Protein AF-A0A9P9ZB51-F1 (afdb_monomer)

Mean predicted aligned error: 11.26 Å

pLDDT: mean 87.4, std 12.49, range [36.66, 98.62]

Foldseek 3Di:
DDDPQWQEAEAEEEAAAQLCLVVLQVLVQVQDPQEDEDEQQLFFDDQVQADDFPNHRFCLALSRGPQVVVLVQLVCCRNPVDGDPPDDDPVVVDDDPDRLDDPVLSVVSSVVVVVCCPPVHLVVVQQVPPVRHYHYYYYGYHLPPFDPPRHDVSSLVSHLHAEYAFAALVSSVVSLQPDPFDQHPVGTGDQDPCNCVRHRVVSSLNRCLQQADVSDSHQQHGDPVSCVVSVYDYLDPPPPGGGDHPDDVSSVSNVVSVRVSVSSCCRPVVDDDPPPVPVVVVVVVVVVVVVVVVVVVVVVVVVVVVVVVVVVVVVVVVVVVVVVVVVVVVVVD

Nearest PDB structures (foldseek):
  2qsy-assembly1_A  TM=7.897E-01  e=5.255E-12  Homo sapiens
  2qsz-assembly1_A  TM=7.633E-01  e=4.941E-12  Homo sapiens
  2p0e-assembly1_A  TM=7.890E-01  e=3.340E-11  Homo sapiens
  2ql6-assembly10_J  TM=7.843E-01  e=1.268E-09  Homo sapiens
  2qt0-assembly1_A  TM=7.149E-01  e=2.554E-10  Homo sapiens

Solvent-accessible surface area (backbone atoms only — not comparable to full-atom values): 18846 Å² total; per-residue (Å²): 113,62,64,91,75,52,22,26,50,30,33,33,34,23,31,52,71,60,59,49,51,66,61,50,50,54,51,49,34,75,50,42,80,65,41,48,77,45,57,52,76,64,31,53,51,60,75,92,68,34,48,72,52,98,92,37,76,34,72,67,42,60,78,18,40,41,60,70,60,52,43,52,44,51,52,45,21,28,60,68,42,42,79,58,92,87,68,75,73,59,65,79,71,54,85,72,73,84,73,94,60,55,69,68,57,53,50,52,54,34,49,54,48,53,58,38,43,34,88,92,28,72,45,16,67,50,55,60,26,87,90,59,61,37,25,38,36,35,38,35,31,56,64,61,79,26,54,72,89,64,32,60,67,68,57,58,70,62,40,78,41,39,40,42,53,55,50,38,68,70,59,20,48,58,50,49,71,72,46,93,56,44,83,53,100,89,49,78,46,62,86,56,93,63,39,52,76,72,41,48,51,53,34,43,44,73,47,43,16,89,44,20,50,96,45,39,71,75,66,46,41,63,32,66,69,50,33,68,76,70,53,55,43,60,80,51,61,65,95,92,52,80,40,56,56,62,62,56,66,62,63,49,51,54,50,49,53,54,48,50,55,53,48,50,42,29,33,74,71,64,52,70,84,75,87,67,60,67,60,66,49,51,53,51,49,54,50,51,50,56,49,53,51,52,50,52,52,50,52,52,53,50,52,50,51,53,52,51,53,52,55,49,54,54,49,54,52,51,54,51,53,51,50,54,52,53,53,54,56,59,75,74,109

Sequence (333 aa):
MLDPNQKAVVIGISGCSSSGKTTLARLLRDIFPNTFILHEDDFYKPEAEIPMKDGLTNWDCPEALNIPDMTSALEHIRATGELPATFDSKEDINSIGPCPITTDFINTIKCRVADWLQPSSPGHQILKSPQKPLKICILDGFLLYSPPPLLPATLLSQMDIKLFLLVSKAKALQRREARDGYVTLEGFWKDPPGYVDKIVWPEYVRAHEWMFEDGDVEKARLRGDVRERLGVLVNSKKEGEETKMDRDFGETLEWAVESIMRELERLVLGKEEEDGQKEGEKEREDEKEKKREKEAIALNSFAMKKKWAAGQRERNARELLIKKAEEQQQQQK

Structure (mmCIF, N/CA/C/O backbone):
data_AF-A0A9P9ZB51-F1
#
_entry.id   AF-A0A9P9ZB51-F1
#
loop_
_atom_site.group_PDB
_atom_site.id
_atom_site.type_symbol
_atom_site.label_atom_id
_atom_site.label_alt_id
_atom_site.label_comp_id
_atom_site.label_asym_id
_atom_site.label_entity_id
_atom_site.label_seq_id
_atom_site.pdbx_PDB_ins_code
_atom_site.Cartn_x
_atom_site.Cartn_y
_atom_site.Cartn_z
_atom_site.occupancy
_atom_site.B_iso_or_equiv
_atom_site.auth_seq_id
_atom_site.auth_comp_id
_atom_site.auth_asym_id
_atom_site.auth_atom_id
_atom_site.pdbx_PDB_model_num
ATOM 1 N N . MET A 1 1 ? -18.075 -7.576 5.658 1.00 76.38 1 MET A N 1
ATOM 2 C CA . MET A 1 1 ? -17.962 -8.011 7.065 1.00 76.38 1 MET A CA 1
ATOM 3 C C . MET A 1 1 ? -16.713 -8.865 7.182 1.00 76.38 1 MET A C 1
ATOM 5 O O . MET A 1 1 ? -16.497 -9.689 6.299 1.00 76.38 1 MET A O 1
ATOM 9 N N . LEU A 1 2 ? -15.893 -8.637 8.206 1.00 86.50 2 LEU A N 1
ATOM 10 C CA . LEU A 1 2 ? -14.700 -9.443 8.489 1.00 86.50 2 LEU A CA 1
ATOM 11 C C . LEU A 1 2 ? -15.093 -10.856 8.960 1.00 86.50 2 LEU A C 1
ATOM 13 O O . LEU A 1 2 ? -16.138 -11.025 9.591 1.00 86.50 2 LEU A O 1
ATOM 17 N N . ASP A 1 3 ? -14.251 -11.860 8.709 1.00 86.88 3 ASP A N 1
ATOM 18 C CA . ASP A 1 3 ? -14.453 -13.206 9.259 1.00 86.88 3 ASP A CA 1
ATOM 19 C C . ASP A 1 3 ? -14.407 -13.168 10.812 1.00 86.88 3 ASP A C 1
ATOM 21 O O . ASP A 1 3 ? -13.431 -12.676 11.399 1.00 86.88 3 ASP A O 1
ATOM 25 N N . PRO A 1 4 ? -15.428 -13.696 11.521 1.00 83.94 4 PRO A N 1
ATOM 26 C CA . PRO A 1 4 ? -15.456 -13.752 12.982 1.00 83.94 4 PRO A CA 1
ATOM 27 C C . PRO A 1 4 ? -14.284 -14.498 13.631 1.00 83.94 4 PRO A C 1
ATOM 29 O O . PRO A 1 4 ? -14.003 -14.252 14.805 1.00 83.94 4 PRO A O 1
ATOM 32 N N . ASN A 1 5 ? -13.569 -15.356 12.908 1.00 87.38 5 ASN A N 1
ATOM 33 C CA . ASN A 1 5 ? -12.404 -16.085 13.410 1.00 87.38 5 ASN A CA 1
ATOM 34 C C . ASN A 1 5 ? -11.071 -15.392 13.101 1.00 87.38 5 ASN A C 1
ATOM 36 O O . ASN A 1 5 ? -10.073 -15.682 13.761 1.00 87.38 5 ASN A O 1
ATOM 40 N N . GLN A 1 6 ? -11.058 -14.434 12.172 1.00 92.75 6 GLN A N 1
ATOM 41 C CA . GLN A 1 6 ? -9.856 -13.701 11.777 1.00 92.75 6 GLN A CA 1
ATOM 42 C C . GLN A 1 6 ? -9.312 -12.840 12.928 1.00 92.75 6 GLN A C 1
ATOM 44 O O . GLN A 1 6 ? -10.075 -12.212 13.675 1.00 92.75 6 GLN A O 1
ATOM 49 N N . LYS A 1 7 ? -7.982 -12.841 13.080 1.00 95.31 7 LYS A N 1
ATOM 50 C CA . LYS A 1 7 ? -7.221 -12.189 14.160 1.00 95.31 7 LYS A CA 1
ATOM 51 C C . LYS A 1 7 ? -6.437 -10.955 13.715 1.00 95.31 7 LYS A C 1
ATOM 53 O O . LYS A 1 7 ? -6.081 -10.140 14.565 1.00 95.31 7 LYS A O 1
ATOM 58 N N . ALA A 1 8 ? -6.217 -10.775 12.415 1.00 97.00 8 ALA A N 1
ATOM 59 C CA . ALA A 1 8 ? -5.651 -9.547 11.862 1.00 97.00 8 ALA A CA 1
ATOM 60 C C . ALA A 1 8 ? -6.413 -9.080 10.629 1.00 97.00 8 ALA A C 1
ATOM 62 O O . ALA A 1 8 ? -6.799 -9.911 9.817 1.00 97.00 8 ALA A O 1
ATOM 63 N N . VAL A 1 9 ? -6.581 -7.768 10.475 1.00 97.44 9 VAL A N 1
ATOM 64 C CA . VAL A 1 9 ? -7.024 -7.137 9.222 1.00 97.44 9 VAL A CA 1
ATOM 65 C C . VAL A 1 9 ? -5.804 -6.907 8.344 1.00 97.44 9 VAL A C 1
ATOM 67 O O . VAL A 1 9 ? -4.808 -6.355 8.815 1.00 97.44 9 VAL A O 1
ATOM 70 N N . VAL A 1 10 ? -5.882 -7.312 7.081 1.00 98.38 10 VAL A N 1
ATOM 71 C CA . VAL A 1 10 ? -4.818 -7.103 6.098 1.00 98.38 10 VAL A CA 1
ATOM 72 C C . VAL A 1 10 ? -5.148 -5.876 5.254 1.00 98.38 10 VAL A C 1
ATOM 74 O O . VAL A 1 10 ? -6.154 -5.834 4.544 1.00 98.38 10 VAL A O 1
ATOM 77 N N . ILE A 1 11 ? -4.276 -4.877 5.323 1.00 98.62 11 ILE A N 1
ATOM 78 C CA . ILE A 1 11 ? -4.356 -3.635 4.559 1.00 98.62 11 ILE A CA 1
ATOM 79 C C . ILE A 1 11 ? -3.284 -3.694 3.477 1.00 98.62 11 ILE A C 1
ATOM 81 O O . ILE A 1 11 ? -2.103 -3.545 3.773 1.00 98.62 11 ILE A O 1
ATOM 85 N N . GLY A 1 12 ? -3.681 -3.913 2.227 1.00 98.44 12 GLY A N 1
ATOM 86 C CA . GLY A 1 12 ? -2.764 -3.804 1.096 1.00 98.44 12 GLY A CA 1
ATOM 87 C C . GLY A 1 12 ? -2.489 -2.339 0.772 1.00 98.44 12 GLY A C 1
ATOM 88 O O . GLY A 1 12 ? -3.430 -1.550 0.683 1.00 98.44 12 GLY A O 1
ATOM 89 N N . ILE A 1 13 ? -1.224 -1.985 0.563 1.00 98.50 13 ILE A N 1
ATOM 90 C CA . ILE A 1 13 ? -0.796 -0.688 0.035 1.00 98.50 13 ILE A CA 1
ATOM 91 C C . ILE A 1 13 ? -0.007 -0.952 -1.238 1.00 98.50 13 ILE A C 1
ATOM 93 O O . ILE A 1 13 ? 1.081 -1.521 -1.183 1.00 98.50 13 ILE A O 1
ATOM 97 N N . SER A 1 14 ? -0.548 -0.516 -2.375 1.00 97.56 14 SER A N 1
ATOM 98 C CA . SER A 1 14 ? 0.079 -0.729 -3.677 1.00 97.56 14 SER A CA 1
ATOM 99 C C . SER A 1 14 ? 0.225 0.520 -4.533 1.00 97.56 14 SER A C 1
ATOM 101 O O . SER A 1 14 ? -0.126 1.624 -4.122 1.00 97.56 14 SER A O 1
ATOM 103 N N . GLY A 1 15 ? 0.836 0.348 -5.702 1.00 95.69 15 GLY A N 1
ATOM 104 C CA . GLY A 1 15 ? 1.258 1.398 -6.623 1.00 95.69 15 GLY A CA 1
ATOM 105 C C . GLY A 1 15 ? 2.693 1.177 -7.100 1.00 95.69 15 GLY A C 1
ATOM 106 O O . GLY A 1 15 ? 3.428 0.348 -6.557 1.00 95.69 15 GLY A O 1
ATOM 107 N N . CYS A 1 16 ? 3.126 1.964 -8.085 1.00 94.06 16 CYS A N 1
ATOM 108 C CA . CYS A 1 16 ? 4.428 1.781 -8.728 1.00 94.06 16 CYS A CA 1
ATOM 109 C C . CYS A 1 16 ? 5.610 1.806 -7.737 1.00 94.06 16 CYS A C 1
ATOM 111 O O . CYS A 1 16 ? 5.529 2.355 -6.628 1.00 94.06 16 CYS A O 1
ATOM 113 N N . SER A 1 17 ? 6.750 1.233 -8.132 1.00 91.50 17 SER A N 1
ATOM 114 C CA . SER A 1 17 ? 8.006 1.417 -7.393 1.00 91.50 17 SER A CA 1
ATOM 115 C C . SER A 1 17 ? 8.266 2.908 -7.131 1.00 91.50 17 SER A C 1
ATOM 117 O O . SER A 1 17 ? 7.970 3.761 -7.966 1.00 91.50 17 SER A O 1
ATOM 119 N N . SER A 1 18 ? 8.826 3.231 -5.961 1.00 90.50 18 SER A N 1
ATOM 120 C CA . SER A 1 18 ? 9.141 4.611 -5.542 1.00 90.50 18 SER A CA 1
ATOM 121 C C . SER A 1 18 ? 7.940 5.572 -5.415 1.00 90.50 18 SER A C 1
ATOM 123 O O . SER A 1 18 ? 8.121 6.789 -5.303 1.00 90.50 18 SER A O 1
ATOM 125 N N . SER A 1 19 ? 6.706 5.059 -5.342 1.00 93.56 19 SER A N 1
ATOM 126 C CA . SER A 1 19 ? 5.514 5.883 -5.082 1.00 93.56 19 SER A CA 1
ATOM 127 C C . SER A 1 19 ? 5.421 6.406 -3.638 1.00 93.56 19 SER A C 1
ATOM 129 O O . SER A 1 19 ? 4.820 7.455 -3.404 1.00 93.56 19 SER A O 1
ATOM 131 N N . GLY A 1 20 ? 6.089 5.742 -2.686 1.00 93.19 20 GLY A N 1
ATOM 132 C CA . GLY A 1 20 ? 6.100 6.099 -1.260 1.00 93.19 20 GLY A CA 1
ATOM 133 C C . GLY A 1 20 ? 5.372 5.110 -0.342 1.00 93.19 20 GLY A C 1
ATOM 134 O O . GLY A 1 20 ? 5.142 5.441 0.819 1.00 93.19 20 GLY A O 1
ATOM 135 N N . LYS A 1 21 ? 5.031 3.912 -0.842 1.00 96.06 21 LYS A N 1
ATOM 136 C CA . LYS A 1 21 ? 4.321 2.858 -0.094 1.00 96.06 21 LYS A CA 1
ATOM 137 C C . LYS A 1 21 ? 4.997 2.499 1.229 1.00 96.06 21 LYS A C 1
ATOM 139 O O . LYS A 1 21 ? 4.377 2.665 2.268 1.00 96.06 21 LYS A O 1
ATOM 144 N N . THR A 1 22 ? 6.281 2.149 1.211 1.00 94.12 22 THR A N 1
ATOM 145 C CA . THR A 1 22 ? 7.045 1.754 2.407 1.00 94.12 22 THR A CA 1
ATOM 146 C C . THR A 1 22 ? 7.106 2.867 3.449 1.00 94.12 22 THR A C 1
ATOM 148 O O . THR A 1 22 ? 6.939 2.626 4.643 1.00 94.12 22 THR A O 1
ATOM 151 N N . THR A 1 23 ? 7.258 4.123 3.013 1.00 94.50 23 THR A N 1
ATOM 152 C CA . THR A 1 23 ? 7.189 5.284 3.913 1.00 94.50 23 THR A CA 1
ATOM 153 C C . THR A 1 23 ? 5.807 5.399 4.558 1.00 94.50 23 THR A C 1
ATOM 155 O O . THR A 1 23 ? 5.713 5.603 5.767 1.00 94.50 23 THR A O 1
ATOM 158 N N . LEU A 1 24 ? 4.737 5.245 3.771 1.00 97.38 24 LEU A N 1
ATOM 159 C CA . LEU A 1 24 ? 3.364 5.274 4.270 1.00 97.38 24 LEU A CA 1
ATOM 160 C C . LEU A 1 24 ? 3.095 4.104 5.231 1.00 97.38 24 LEU A C 1
ATOM 162 O O . LEU A 1 24 ? 2.549 4.325 6.307 1.00 97.38 24 LEU A O 1
ATOM 166 N N . ALA A 1 25 ? 3.536 2.891 4.894 1.00 97.44 25 ALA A N 1
ATOM 167 C CA . ALA A 1 25 ? 3.393 1.690 5.711 1.00 97.44 25 ALA A CA 1
ATOM 168 C C . ALA A 1 25 ? 4.066 1.845 7.084 1.00 97.44 25 ALA A C 1
ATOM 170 O O . ALA A 1 25 ? 3.425 1.600 8.107 1.00 97.44 25 ALA A O 1
ATOM 171 N N . ARG A 1 26 ? 5.316 2.335 7.133 1.00 95.31 26 ARG A N 1
ATOM 172 C CA . ARG A 1 26 ? 6.025 2.594 8.402 1.00 95.31 26 ARG A CA 1
ATOM 173 C C . ARG A 1 26 ? 5.336 3.663 9.248 1.00 95.31 26 ARG A C 1
ATOM 175 O O . ARG A 1 26 ? 5.186 3.477 10.451 1.00 95.31 26 ARG A O 1
ATOM 182 N N . LEU A 1 27 ? 4.845 4.741 8.634 1.00 96.56 27 LEU A N 1
ATOM 183 C CA . LEU A 1 27 ? 4.089 5.766 9.361 1.00 96.56 27 LEU A CA 1
ATOM 184 C C . LEU A 1 27 ? 2.778 5.216 9.928 1.00 96.56 27 LEU A C 1
ATOM 186 O O . LEU A 1 27 ? 2.477 5.449 11.094 1.00 96.56 27 LEU A O 1
ATOM 190 N N . LEU A 1 28 ? 2.014 4.467 9.132 1.00 98.19 28 LEU A N 1
ATOM 191 C CA . LEU A 1 28 ? 0.763 3.849 9.571 1.00 98.19 28 LEU A CA 1
ATOM 192 C C . LEU A 1 28 ? 0.994 2.844 10.705 1.00 98.19 28 LEU A C 1
ATOM 194 O O . LEU A 1 28 ? 0.241 2.860 11.678 1.00 98.19 28 LEU A O 1
ATOM 198 N N . ARG A 1 29 ? 2.063 2.039 10.632 1.00 96.94 29 ARG A N 1
ATOM 199 C CA . ARG A 1 29 ? 2.496 1.152 11.722 1.00 96.94 29 ARG A CA 1
ATOM 200 C C . ARG A 1 29 ? 2.747 1.918 13.020 1.00 96.94 29 ARG A C 1
ATOM 202 O O . ARG A 1 29 ? 2.340 1.467 14.084 1.00 96.94 29 ARG A O 1
ATOM 209 N N . ASP A 1 30 ? 3.388 3.078 12.930 1.00 95.56 30 ASP A N 1
ATOM 210 C CA . ASP A 1 30 ? 3.724 3.899 14.095 1.00 95.56 30 ASP A CA 1
ATOM 211 C C . ASP A 1 30 ? 2.532 4.734 14.615 1.00 95.56 30 ASP A C 1
ATOM 213 O O . ASP A 1 30 ? 2.582 5.261 15.731 1.00 95.56 30 ASP A O 1
ATOM 217 N N . ILE A 1 31 ? 1.483 4.909 13.804 1.00 97.62 31 ILE A N 1
ATOM 218 C CA . ILE A 1 31 ? 0.261 5.662 14.129 1.00 97.62 31 ILE A CA 1
ATOM 219 C C . ILE A 1 31 ? -0.805 4.753 14.755 1.00 97.62 31 ILE A C 1
ATOM 221 O O . ILE A 1 31 ? -1.418 5.131 15.755 1.00 97.62 31 ILE A O 1
ATOM 225 N N . PHE A 1 32 ? -1.039 3.569 14.185 1.00 97.69 32 PHE A N 1
ATOM 226 C CA . PHE A 1 32 ? -2.064 2.638 14.653 1.00 97.69 32 PHE A CA 1
ATOM 227 C C . PHE A 1 32 ? -1.497 1.619 15.653 1.00 97.69 32 PHE A C 1
ATOM 229 O O . PHE A 1 32 ? -0.440 1.035 15.414 1.00 97.69 32 PHE A O 1
ATOM 236 N N . PRO A 1 33 ? -2.204 1.314 16.756 1.00 95.31 33 PRO A N 1
ATOM 237 C CA . PRO A 1 33 ? -1.758 0.307 17.712 1.00 95.31 33 PRO A CA 1
ATOM 238 C C . PRO A 1 33 ? -1.845 -1.100 17.113 1.00 95.31 33 PRO A C 1
ATOM 240 O O . PRO A 1 33 ? -2.699 -1.365 16.273 1.00 95.31 33 PRO A O 1
ATOM 243 N N . ASN A 1 34 ? -1.040 -2.029 17.638 1.00 93.88 34 ASN A N 1
ATOM 244 C CA . ASN A 1 34 ? -1.080 -3.448 17.260 1.00 93.88 34 ASN A CA 1
ATOM 245 C C . ASN A 1 34 ? -0.868 -3.685 15.750 1.00 93.88 34 ASN A C 1
ATOM 247 O O . ASN A 1 34 ? -1.470 -4.593 15.171 1.00 93.88 34 ASN A O 1
ATOM 251 N N . THR A 1 35 ? -0.022 -2.859 15.131 1.00 96.56 35 THR A N 1
ATOM 252 C CA . THR A 1 35 ? 0.236 -2.871 13.691 1.00 96.56 35 THR A CA 1
ATOM 253 C C . THR A 1 35 ? 1.638 -3.382 13.395 1.00 96.56 35 THR A C 1
ATOM 255 O O . THR A 1 35 ? 2.592 -3.002 14.072 1.00 96.56 35 THR A O 1
ATOM 258 N N . PHE A 1 36 ? 1.770 -4.207 12.365 1.00 95.75 36 PHE A N 1
ATOM 259 C CA . PHE A 1 36 ? 3.049 -4.641 11.803 1.00 95.75 36 PHE A CA 1
ATOM 260 C C . PHE A 1 36 ? 2.976 -4.646 10.274 1.00 95.75 36 PHE A C 1
ATOM 262 O O . PHE A 1 36 ? 1.901 -4.464 9.696 1.00 95.75 36 PHE A O 1
ATOM 269 N N . ILE A 1 37 ? 4.129 -4.801 9.625 1.00 96.06 37 ILE A N 1
ATOM 270 C CA . ILE A 1 37 ? 4.257 -4.739 8.169 1.00 96.06 37 ILE A CA 1
ATOM 271 C C . ILE A 1 37 ? 4.732 -6.099 7.663 1.00 96.06 37 ILE A C 1
ATOM 273 O O . ILE A 1 37 ? 5.524 -6.770 8.322 1.00 96.06 37 ILE A O 1
ATOM 277 N N . LEU A 1 38 ? 4.206 -6.495 6.512 1.00 96.50 38 LEU A N 1
ATOM 278 C CA . LEU A 1 38 ? 4.708 -7.573 5.680 1.00 96.50 38 LEU A CA 1
ATOM 279 C C . LEU A 1 38 ? 5.081 -6.953 4.330 1.00 96.50 38 LEU A C 1
ATOM 281 O O . LEU A 1 38 ? 4.213 -6.367 3.677 1.00 96.50 38 LEU A O 1
ATOM 285 N N . HIS A 1 39 ? 6.344 -7.044 3.919 1.00 95.19 39 HIS A N 1
ATOM 286 C CA . HIS A 1 39 ? 6.781 -6.507 2.632 1.00 95.19 39 HIS A CA 1
ATOM 287 C C . HIS A 1 39 ? 6.717 -7.592 1.553 1.00 95.19 39 HIS A C 1
ATOM 289 O O . HIS A 1 39 ? 7.142 -8.723 1.770 1.00 95.19 39 HIS A O 1
ATOM 295 N N . GLU A 1 40 ? 6.203 -7.250 0.371 1.00 95.38 40 GLU A N 1
ATOM 296 C CA . GLU A 1 40 ? 6.238 -8.122 -0.812 1.00 95.38 40 GLU A CA 1
ATOM 297 C C . GLU A 1 40 ? 7.685 -8.485 -1.183 1.00 95.38 40 GLU A C 1
ATOM 299 O O . GLU A 1 40 ? 7.966 -9.629 -1.534 1.00 95.38 40 GLU A O 1
ATOM 304 N N . ASP A 1 41 ? 8.612 -7.541 -0.998 1.00 92.44 41 ASP A N 1
ATOM 305 C CA . ASP A 1 41 ? 10.041 -7.704 -1.284 1.00 92.44 41 ASP A CA 1
ATOM 306 C C . ASP A 1 41 ? 10.722 -8.770 -0.396 1.00 92.44 41 ASP A C 1
ATOM 308 O O . ASP A 1 41 ? 11.731 -9.354 -0.791 1.00 92.44 41 ASP A O 1
ATOM 312 N N . ASP A 1 42 ? 10.158 -9.120 0.767 1.00 92.25 42 ASP A N 1
ATOM 313 C CA . ASP A 1 42 ? 10.695 -10.211 1.598 1.00 92.25 42 ASP A CA 1
ATOM 314 C C . ASP A 1 42 ? 10.513 -11.597 0.946 1.00 92.25 42 ASP A C 1
ATOM 316 O O . ASP A 1 42 ? 11.137 -12.573 1.369 1.00 92.25 42 ASP A O 1
ATOM 320 N N . PHE A 1 43 ? 9.682 -11.686 -0.098 1.00 94.38 43 PHE A N 1
ATOM 321 C CA . PHE A 1 43 ? 9.397 -12.913 -0.837 1.00 94.38 43 PHE A CA 1
ATOM 322 C C . PHE A 1 43 ? 10.169 -13.023 -2.156 1.00 94.38 43 PHE A C 1
ATOM 324 O O . PHE A 1 43 ? 9.838 -13.891 -2.967 1.00 94.38 43 PHE A O 1
ATOM 331 N N . TYR A 1 44 ? 11.193 -12.198 -2.401 1.00 94.31 44 TYR A N 1
ATOM 332 C CA . TYR A 1 44 ? 12.070 -12.404 -3.556 1.00 94.31 44 TYR A CA 1
ATOM 333 C C . TYR A 1 44 ? 12.731 -13.783 -3.531 1.00 94.31 44 TYR A C 1
ATOM 335 O O . TYR A 1 44 ? 13.210 -14.266 -2.502 1.00 94.31 44 TYR A O 1
ATOM 343 N N . LYS A 1 45 ? 12.785 -14.407 -4.707 1.00 94.56 45 LYS A N 1
ATOM 344 C CA . LYS A 1 45 ? 13.601 -15.595 -4.951 1.00 94.56 45 LYS A CA 1
ATOM 345 C C . LYS A 1 45 ? 15.094 -15.234 -4.948 1.00 94.56 45 LYS A C 1
ATOM 347 O O . LYS A 1 45 ? 15.439 -14.061 -5.110 1.00 94.56 45 LYS A O 1
ATOM 352 N N . PRO A 1 46 ? 15.989 -16.226 -4.793 1.00 92.56 46 PRO A N 1
ATOM 353 C CA . PRO A 1 46 ? 17.420 -16.031 -5.021 1.00 92.56 46 PRO A CA 1
ATOM 354 C C . PRO A 1 46 ? 17.693 -15.401 -6.390 1.00 92.56 46 PRO A C 1
ATOM 356 O O . PRO A 1 46 ? 16.982 -15.696 -7.351 1.00 92.56 46 PRO A O 1
ATOM 359 N N . GLU A 1 47 ? 18.732 -14.568 -6.501 1.00 90.00 47 GLU A N 1
ATOM 360 C CA . GLU A 1 47 ? 18.989 -13.764 -7.711 1.00 90.00 47 GLU A CA 1
ATOM 361 C C . GLU A 1 47 ? 19.159 -14.650 -8.954 1.00 90.00 47 GLU A C 1
ATOM 363 O O . GLU A 1 47 ? 18.656 -14.332 -10.031 1.00 90.00 47 GLU A O 1
ATOM 368 N N . ALA A 1 48 ? 19.783 -15.819 -8.783 1.00 91.06 48 ALA A N 1
ATOM 369 C CA . ALA A 1 48 ? 19.972 -16.814 -9.837 1.00 91.06 48 ALA A CA 1
ATOM 370 C C . ALA A 1 48 ? 18.664 -17.404 -10.409 1.00 91.06 48 ALA A C 1
ATOM 372 O O . ALA A 1 48 ? 18.682 -17.979 -11.498 1.00 91.06 48 ALA A O 1
ATOM 373 N N . GLU A 1 49 ? 17.546 -17.294 -9.688 1.00 95.25 49 GLU A N 1
ATOM 374 C CA . GLU A 1 49 ? 16.226 -17.785 -10.109 1.00 95.25 49 GLU A CA 1
ATOM 375 C C . GLU A 1 49 ? 15.347 -16.687 -10.726 1.00 95.25 49 GLU A C 1
ATOM 377 O O . GLU A 1 49 ? 14.269 -16.980 -11.253 1.00 95.25 49 GLU A O 1
ATOM 382 N N . ILE A 1 50 ? 15.784 -15.426 -10.673 1.00 95.19 50 ILE A N 1
ATOM 383 C CA . ILE A 1 50 ? 15.017 -14.291 -11.186 1.00 95.19 50 ILE A CA 1
ATOM 384 C C . ILE A 1 50 ? 15.135 -14.245 -12.714 1.00 95.19 50 ILE A C 1
ATOM 386 O O . ILE A 1 50 ? 16.236 -14.345 -13.264 1.00 95.19 50 ILE A O 1
ATOM 390 N N . PRO A 1 51 ? 14.013 -14.105 -13.445 1.00 95.94 51 PRO A N 1
ATOM 391 C CA . PRO A 1 51 ? 14.038 -14.128 -14.900 1.00 95.94 51 PRO A CA 1
ATOM 392 C C . PRO A 1 51 ? 14.758 -12.911 -15.483 1.00 95.94 51 PRO A C 1
ATOM 394 O O . PRO A 1 51 ? 14.779 -11.826 -14.909 1.00 95.94 51 PRO A O 1
ATOM 397 N N . MET A 1 52 ? 15.285 -13.078 -16.693 1.00 95.44 52 MET A N 1
ATOM 398 C CA . MET A 1 52 ? 15.895 -11.997 -17.464 1.00 95.44 52 MET A CA 1
ATOM 399 C C . MET A 1 52 ? 14.899 -11.433 -18.481 1.00 95.44 52 MET A C 1
ATOM 401 O O . MET A 1 52 ? 14.168 -12.182 -19.131 1.00 95.44 52 MET A O 1
ATOM 405 N N . LYS A 1 53 ? 14.928 -10.119 -18.692 1.00 94.31 53 LYS A N 1
ATOM 406 C CA . LYS A 1 53 ? 14.191 -9.411 -19.745 1.00 94.31 53 LYS A CA 1
ATOM 407 C C . LYS A 1 53 ? 15.111 -8.368 -20.371 1.00 94.31 53 LYS A C 1
ATOM 409 O O . LYS A 1 53 ? 15.785 -7.630 -19.666 1.00 94.31 53 LYS A O 1
ATOM 414 N N . ASP A 1 54 ? 15.207 -8.354 -21.698 1.00 90.75 54 ASP A N 1
ATOM 415 C CA . ASP A 1 54 ? 16.083 -7.438 -22.452 1.00 90.75 54 ASP A CA 1
ATOM 416 C C . ASP A 1 54 ? 17.551 -7.412 -21.975 1.00 90.75 54 ASP A C 1
ATOM 418 O O . ASP A 1 54 ? 18.222 -6.378 -21.996 1.00 90.75 54 ASP A O 1
ATOM 422 N N . GLY A 1 55 ? 18.058 -8.569 -21.534 1.00 92.31 55 GLY A N 1
ATOM 423 C CA . GLY A 1 55 ? 19.418 -8.715 -21.008 1.00 92.31 55 GLY A CA 1
ATOM 424 C C . GLY A 1 55 ? 19.624 -8.167 -19.590 1.00 92.31 55 GLY A C 1
ATOM 425 O O . GLY A 1 55 ? 20.768 -8.055 -19.160 1.00 92.31 55 GLY A O 1
ATOM 426 N N . LEU A 1 56 ? 18.549 -7.840 -18.867 1.00 94.19 56 LEU A N 1
ATOM 427 C CA . LEU A 1 56 ? 18.557 -7.336 -17.492 1.00 94.19 56 LEU A CA 1
ATOM 428 C C . LEU A 1 56 ? 17.764 -8.273 -16.568 1.00 94.19 56 LEU A C 1
ATOM 430 O O . LEU A 1 56 ? 16.742 -8.819 -16.981 1.00 94.19 56 LEU A O 1
ATOM 434 N N . THR A 1 57 ? 18.205 -8.433 -15.320 1.00 94.94 57 THR A N 1
ATOM 435 C CA . THR A 1 57 ? 17.478 -9.184 -14.281 1.00 94.94 57 THR A CA 1
ATOM 436 C C . THR A 1 57 ? 16.158 -8.488 -13.961 1.00 94.94 57 THR A C 1
ATOM 438 O O . THR A 1 57 ? 16.166 -7.318 -13.599 1.00 94.94 57 THR A O 1
ATOM 441 N N . ASN A 1 58 ? 15.022 -9.167 -14.107 1.00 96.12 58 ASN A N 1
ATOM 442 C CA . ASN A 1 58 ? 13.693 -8.580 -13.944 1.00 96.12 58 ASN A CA 1
ATOM 443 C C . ASN A 1 58 ? 13.155 -8.797 -12.525 1.00 96.12 58 ASN A C 1
ATOM 445 O O . ASN A 1 58 ? 12.398 -9.734 -12.279 1.00 96.12 58 ASN A O 1
ATOM 449 N N . TRP A 1 59 ? 13.533 -7.913 -11.602 1.00 94.44 59 TRP A N 1
ATOM 450 C CA . TRP A 1 59 ? 13.015 -7.928 -10.229 1.00 94.44 59 TRP A CA 1
ATOM 451 C C . TRP A 1 59 ? 11.529 -7.553 -10.165 1.00 94.44 59 TRP A C 1
ATOM 453 O O . TRP A 1 59 ? 10.793 -8.053 -9.327 1.00 94.44 59 TRP A O 1
ATOM 463 N N . ASP A 1 60 ? 11.045 -6.717 -11.081 1.00 94.94 60 ASP A N 1
ATOM 464 C CA . ASP A 1 60 ? 9.720 -6.107 -10.978 1.00 94.94 60 ASP A CA 1
ATOM 465 C C . ASP A 1 60 ? 8.586 -6.998 -11.555 1.00 94.94 60 ASP A C 1
ATOM 467 O O . ASP A 1 60 ? 7.571 -6.482 -12.017 1.00 94.94 60 ASP A O 1
ATOM 471 N N . CYS A 1 61 ? 8.724 -8.332 -11.536 1.00 95.00 61 CYS A N 1
ATOM 472 C CA . CYS A 1 61 ? 7.732 -9.275 -12.074 1.00 95.00 61 CYS A CA 1
ATOM 473 C C . CYS A 1 61 ? 7.282 -10.344 -11.054 1.00 95.00 61 CYS A C 1
ATOM 475 O O . CYS A 1 61 ? 8.061 -10.715 -10.176 1.00 95.00 61 CYS A O 1
ATOM 477 N N . PRO A 1 62 ? 6.053 -10.898 -11.165 1.00 94.81 62 PRO A N 1
ATOM 478 C CA . PRO A 1 62 ? 5.568 -11.928 -10.241 1.00 94.81 62 PRO A CA 1
ATOM 479 C C . PRO A 1 62 ? 6.455 -13.174 -10.185 1.00 94.81 62 PRO A C 1
ATOM 481 O O . PRO A 1 62 ? 6.554 -13.830 -9.152 1.00 94.81 62 PRO A O 1
ATOM 484 N N . GLU A 1 63 ? 7.121 -13.509 -11.290 1.00 95.50 63 GLU A N 1
ATOM 485 C CA . GLU A 1 63 ? 8.019 -14.653 -11.390 1.00 95.50 63 GLU A CA 1
ATOM 486 C C . GLU A 1 63 ? 9.269 -14.512 -10.506 1.00 95.50 63 GLU A C 1
ATOM 488 O O . GLU A 1 63 ? 9.850 -15.535 -10.132 1.00 95.50 63 GLU A O 1
ATOM 493 N N . ALA A 1 64 ? 9.648 -13.285 -10.128 1.00 96.44 64 ALA A N 1
ATOM 494 C CA . ALA A 1 64 ? 10.729 -13.008 -9.184 1.00 96.44 64 ALA A CA 1
ATOM 495 C C . ALA A 1 64 ? 10.343 -13.296 -7.722 1.00 96.44 64 ALA A C 1
ATOM 497 O O . ALA A 1 64 ? 11.222 -13.379 -6.867 1.00 96.44 64 ALA A O 1
ATOM 498 N N . LEU A 1 65 ? 9.050 -13.476 -7.426 1.00 96.06 65 LEU A N 1
ATOM 499 C CA . LEU A 1 65 ? 8.520 -13.622 -6.072 1.00 96.06 65 LEU A CA 1
ATOM 500 C C . LEU A 1 65 ? 8.060 -15.057 -5.780 1.00 96.06 65 LEU A C 1
ATOM 502 O O . LEU A 1 65 ? 7.539 -15.777 -6.639 1.00 96.06 65 LEU A O 1
ATOM 506 N N . ASN A 1 66 ? 8.198 -15.478 -4.527 1.00 95.81 66 ASN A N 1
ATOM 507 C CA . ASN A 1 66 ? 7.612 -16.702 -4.001 1.00 95.81 66 ASN A CA 1
ATOM 508 C C . ASN A 1 66 ? 6.173 -16.437 -3.522 1.00 95.81 66 ASN A C 1
ATOM 510 O O . ASN A 1 66 ? 5.882 -16.282 -2.336 1.00 95.81 66 ASN A O 1
ATOM 514 N N . ILE A 1 67 ? 5.253 -16.369 -4.489 1.00 95.38 67 ILE A N 1
ATOM 515 C CA . ILE A 1 67 ? 3.824 -16.130 -4.243 1.00 95.38 67 ILE A CA 1
ATOM 516 C C . ILE A 1 67 ? 3.168 -17.194 -3.338 1.00 95.38 67 ILE A C 1
ATOM 518 O O . ILE A 1 67 ? 2.333 -16.812 -2.510 1.00 95.38 67 ILE A O 1
ATOM 522 N N . PRO A 1 68 ? 3.500 -18.502 -3.438 1.00 94.69 68 PRO A N 1
ATOM 523 C CA . PRO A 1 68 ? 3.014 -19.502 -2.486 1.00 94.69 68 PRO A CA 1
ATOM 524 C C . PRO A 1 68 ? 3.371 -19.183 -1.030 1.00 94.69 68 PRO A C 1
ATOM 526 O O . PRO A 1 68 ? 2.481 -19.210 -0.177 1.00 94.69 68 PRO A O 1
ATOM 529 N N . ASP A 1 69 ? 4.621 -18.808 -0.753 1.00 94.62 69 ASP A N 1
ATOM 530 C CA . ASP A 1 69 ? 5.058 -18.469 0.606 1.00 94.62 69 ASP A CA 1
ATOM 531 C C . ASP A 1 69 ? 4.375 -17.192 1.108 1.00 94.62 69 ASP A C 1
ATOM 533 O O . ASP A 1 69 ? 3.909 -17.154 2.249 1.00 94.62 69 ASP A O 1
ATOM 537 N N . MET A 1 70 ? 4.212 -16.182 0.244 1.00 95.50 70 MET A N 1
ATOM 538 C CA . MET A 1 70 ? 3.458 -14.968 0.580 1.00 95.50 70 MET A CA 1
ATOM 539 C C . MET A 1 70 ? 1.996 -15.280 0.918 1.00 95.50 70 MET A C 1
ATOM 541 O O . MET A 1 70 ? 1.461 -14.785 1.911 1.00 95.50 70 MET A O 1
ATOM 545 N N . THR A 1 71 ? 1.357 -16.148 0.130 1.00 95.44 71 THR A N 1
ATOM 546 C CA . THR A 1 71 ? -0.026 -16.583 0.374 1.00 95.44 71 THR A CA 1
ATOM 547 C C . THR A 1 71 ? -0.127 -17.313 1.714 1.00 95.44 71 THR A C 1
ATOM 549 O O . THR A 1 71 ? -0.995 -16.987 2.523 1.00 95.44 71 THR A O 1
ATOM 552 N N . SER A 1 72 ? 0.791 -18.243 1.997 1.00 95.12 72 SER A N 1
ATOM 553 C CA . SER A 1 72 ? 0.826 -18.979 3.266 1.00 95.12 72 SER A CA 1
ATOM 554 C C . SER A 1 72 ? 1.085 -18.063 4.467 1.00 95.12 72 SER A C 1
ATOM 556 O O . SER A 1 72 ? 0.510 -18.278 5.537 1.00 95.12 72 SER A O 1
ATOM 558 N N . ALA A 1 73 ? 1.934 -17.044 4.316 1.00 96.19 73 ALA A N 1
ATOM 559 C CA . ALA A 1 73 ? 2.199 -16.069 5.367 1.00 96.19 73 ALA A CA 1
ATOM 560 C C . ALA A 1 73 ? 0.940 -15.258 5.700 1.00 96.19 73 ALA A C 1
ATOM 562 O O . ALA A 1 73 ? 0.605 -15.101 6.874 1.00 96.19 73 ALA A O 1
ATOM 563 N N . LEU A 1 74 ? 0.191 -14.808 4.688 1.00 96.69 74 LEU A N 1
ATOM 564 C CA . LEU A 1 74 ? -1.071 -14.093 4.888 1.00 96.69 74 LEU A CA 1
ATOM 565 C C . LEU A 1 74 ? -2.158 -14.975 5.515 1.00 96.69 74 LEU A C 1
ATOM 567 O O . LEU A 1 74 ? -2.896 -14.498 6.378 1.00 96.69 74 LEU A O 1
ATOM 571 N N . GLU A 1 75 ? -2.251 -16.256 5.147 1.00 95.62 75 GLU A N 1
ATOM 572 C CA . GLU A 1 75 ? -3.159 -17.207 5.810 1.00 95.62 75 GLU A CA 1
ATOM 573 C C . GLU A 1 75 ? -2.830 -17.344 7.296 1.00 95.62 75 GLU A C 1
ATOM 575 O O . GLU A 1 75 ? -3.724 -17.238 8.141 1.00 95.62 75 GLU A O 1
ATOM 580 N N . HIS A 1 76 ? -1.544 -17.510 7.615 1.00 96.12 76 HIS A N 1
ATOM 581 C CA . HIS A 1 76 ? -1.068 -17.572 8.990 1.00 96.12 76 HIS A CA 1
ATOM 582 C C . HIS A 1 76 ? -1.414 -16.288 9.753 1.00 96.12 76 HIS A C 1
ATOM 584 O O . HIS A 1 76 ? -2.067 -16.357 10.791 1.00 96.12 76 HIS A O 1
ATOM 590 N N . ILE A 1 77 ? -1.077 -15.120 9.201 1.00 96.75 77 ILE A N 1
ATOM 591 C CA . ILE A 1 77 ? -1.347 -13.809 9.806 1.00 96.75 77 ILE A CA 1
ATOM 592 C C . ILE A 1 77 ? -2.840 -13.601 10.054 1.00 96.75 77 ILE A C 1
ATOM 594 O O . ILE A 1 77 ? -3.232 -13.158 11.132 1.00 96.75 77 ILE A O 1
ATOM 598 N N . ARG A 1 78 ? -3.705 -13.938 9.094 1.00 96.25 78 ARG A N 1
ATOM 599 C CA . ARG A 1 78 ? -5.156 -13.801 9.279 1.00 96.25 78 ARG A CA 1
ATOM 600 C C . ARG A 1 78 ? -5.669 -14.716 10.390 1.00 96.25 78 ARG A C 1
ATOM 602 O O . ARG A 1 78 ? -6.556 -14.303 11.138 1.00 96.25 78 ARG A O 1
ATOM 609 N N . ALA A 1 79 ? -5.106 -15.914 10.532 1.00 95.25 79 ALA A N 1
ATOM 610 C CA . ALA A 1 79 ? -5.511 -16.888 11.542 1.00 95.25 79 ALA A CA 1
ATOM 611 C C . ALA A 1 79 ? -4.964 -16.590 12.951 1.00 95.25 7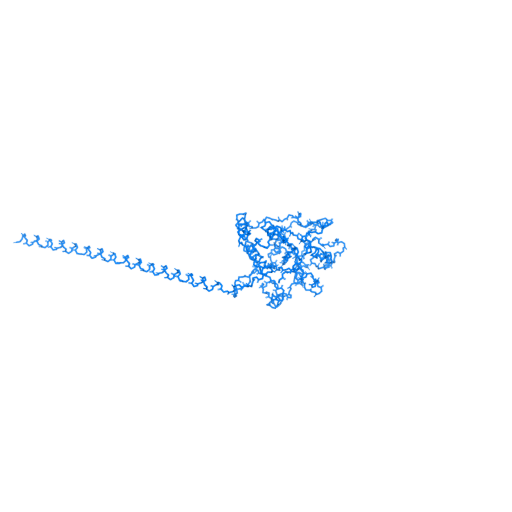9 ALA A C 1
ATOM 613 O O . ALA A 1 79 ? -5.678 -16.790 13.933 1.00 95.25 79 ALA A O 1
ATOM 614 N N . THR A 1 80 ? -3.719 -16.123 13.071 1.00 95.19 80 THR A N 1
ATOM 615 C CA . THR A 1 80 ? -3.012 -15.967 14.359 1.00 95.19 80 THR A CA 1
ATOM 616 C C . THR A 1 80 ? -2.880 -14.512 14.799 1.00 95.19 80 THR A C 1
ATOM 618 O O . THR A 1 80 ? -2.796 -14.222 15.990 1.00 95.19 80 THR A O 1
ATOM 621 N N . GLY A 1 81 ? -2.906 -13.581 13.846 1.00 95.25 81 GLY A N 1
ATOM 622 C CA . GLY A 1 81 ? -2.547 -12.184 14.045 1.00 95.25 81 GLY A CA 1
ATOM 623 C C . GLY A 1 81 ? -1.038 -11.965 14.165 1.00 95.25 81 GLY A C 1
ATOM 624 O O . GLY A 1 81 ? -0.606 -10.910 14.613 1.00 95.25 81 GLY A O 1
ATOM 625 N N . GLU A 1 82 ? -0.212 -12.949 13.840 1.00 94.19 82 GLU A N 1
ATOM 626 C CA . GLU A 1 82 ? 1.235 -12.886 14.040 1.00 94.19 82 GLU A CA 1
ATOM 627 C C . GLU A 1 82 ? 1.961 -13.212 12.745 1.00 94.19 82 GLU A C 1
ATOM 629 O O . GLU A 1 82 ? 1.428 -13.914 11.889 1.00 94.19 82 GLU A O 1
ATOM 634 N N . LEU A 1 83 ? 3.169 -12.671 12.590 1.00 92.19 83 LEU A N 1
ATOM 635 C CA . LEU A 1 83 ? 4.065 -13.113 11.530 1.00 92.19 83 LEU A CA 1
ATOM 636 C C . LEU A 1 83 ? 4.466 -14.574 11.799 1.00 92.19 83 LEU A C 1
ATOM 638 O O . LEU A 1 83 ? 4.633 -14.946 12.966 1.00 92.19 83 LEU A O 1
ATOM 642 N N . PRO A 1 84 ? 4.655 -15.403 10.756 1.00 90.19 84 PRO A N 1
ATOM 643 C CA . PRO A 1 84 ? 5.224 -16.733 10.932 1.00 90.19 84 PRO A CA 1
ATOM 644 C C . PRO A 1 84 ? 6.555 -16.653 11.694 1.00 90.19 84 PRO A C 1
ATOM 646 O O . PRO A 1 84 ? 7.378 -15.792 11.406 1.00 90.19 84 PRO A O 1
ATOM 649 N N . ALA A 1 85 ? 6.802 -17.564 12.639 1.00 81.50 85 ALA A N 1
ATOM 650 C CA . ALA A 1 85 ? 7.996 -17.515 13.497 1.00 81.50 85 ALA A CA 1
ATOM 651 C C . ALA A 1 85 ? 9.336 -17.585 12.732 1.00 81.50 85 ALA A C 1
ATOM 653 O O . ALA A 1 85 ? 10.378 -17.227 13.271 1.00 81.50 85 ALA A O 1
ATOM 654 N N . THR A 1 86 ? 9.315 -18.073 11.492 1.00 75.38 86 THR A N 1
ATOM 655 C CA . THR A 1 86 ? 10.471 -18.158 10.591 1.00 75.38 86 THR A CA 1
ATOM 656 C C . THR A 1 86 ? 10.681 -16.896 9.755 1.00 75.38 86 THR A C 1
ATOM 658 O O . THR A 1 86 ? 11.598 -16.867 8.939 1.00 75.38 86 THR A O 1
ATOM 661 N N . PHE A 1 87 ? 9.814 -15.891 9.892 1.00 78.81 87 PHE A N 1
ATOM 662 C CA . PHE A 1 87 ? 9.844 -14.689 9.074 1.00 78.81 87 PHE A CA 1
ATOM 663 C C . PHE A 1 87 ? 10.821 -13.659 9.651 1.00 78.81 87 PHE A C 1
ATOM 665 O O . PHE A 1 87 ? 10.675 -13.232 10.795 1.00 78.81 87 PHE A O 1
ATOM 672 N N . ASP A 1 88 ? 11.797 -13.258 8.839 1.00 75.50 88 ASP A N 1
ATOM 673 C CA . ASP A 1 88 ? 12.780 -12.220 9.150 1.00 75.50 88 ASP A CA 1
ATOM 674 C C . ASP A 1 88 ? 12.745 -11.171 8.030 1.00 75.50 88 ASP A C 1
ATOM 676 O O . ASP A 1 88 ? 13.168 -11.446 6.903 1.00 75.50 88 ASP A O 1
ATOM 680 N N . SER A 1 89 ? 12.157 -10.009 8.335 1.00 77.69 89 SER A N 1
ATOM 681 C CA . SER A 1 89 ? 11.943 -8.908 7.386 1.00 77.69 89 SER A CA 1
ATOM 682 C C . SER A 1 89 ? 13.275 -8.238 7.073 1.00 77.69 89 SER A C 1
ATOM 684 O O . SER A 1 89 ? 13.900 -7.623 7.942 1.00 77.69 89 SER A O 1
ATOM 686 N N . LYS A 1 90 ? 13.717 -8.347 5.820 1.00 72.00 90 LYS A N 1
ATOM 687 C CA . LYS A 1 90 ? 14.947 -7.690 5.356 1.00 72.00 90 LYS A CA 1
ATOM 688 C C . LYS A 1 90 ? 14.656 -6.263 4.920 1.00 72.00 90 LYS A C 1
ATOM 690 O O . LYS A 1 90 ? 15.483 -5.376 5.135 1.00 72.00 90 LYS A O 1
ATOM 695 N N . GLU A 1 91 ? 13.468 -6.027 4.370 1.00 75.69 91 GLU A N 1
ATOM 696 C CA . GLU A 1 91 ? 13.055 -4.702 3.910 1.00 75.69 91 GLU A CA 1
ATOM 697 C C . GLU A 1 91 ? 12.878 -3.710 5.072 1.00 75.69 91 GLU A C 1
ATOM 699 O O . GLU A 1 91 ? 13.170 -2.521 4.925 1.00 75.69 91 GLU A O 1
ATOM 704 N N . ASP A 1 92 ? 12.511 -4.166 6.275 1.00 71.88 92 ASP A N 1
ATOM 705 C CA . ASP A 1 92 ? 12.444 -3.286 7.453 1.00 71.88 92 ASP A CA 1
ATOM 706 C C . ASP A 1 92 ? 13.806 -2.678 7.840 1.00 71.88 92 ASP A C 1
ATOM 708 O O . ASP A 1 92 ? 13.850 -1.605 8.450 1.00 71.88 92 ASP A O 1
ATOM 712 N N . ILE A 1 93 ? 14.915 -3.316 7.452 1.00 68.12 93 ILE A N 1
ATOM 713 C CA . ILE A 1 93 ? 16.283 -2.851 7.730 1.00 68.12 93 ILE A CA 1
ATOM 714 C C . ILE A 1 93 ? 16.708 -1.760 6.733 1.00 68.12 93 ILE A C 1
ATOM 716 O O . ILE A 1 93 ? 17.583 -0.945 7.037 1.00 68.12 93 ILE A O 1
ATOM 720 N N . ASN A 1 94 ? 16.073 -1.688 5.559 1.00 71.06 94 ASN A N 1
ATOM 721 C CA . ASN A 1 94 ? 16.445 -0.726 4.530 1.00 71.06 94 ASN A CA 1
ATOM 722 C C . ASN A 1 94 ? 16.172 0.722 4.973 1.00 71.06 94 ASN A C 1
ATOM 724 O O . ASN A 1 94 ? 15.114 1.068 5.524 1.00 71.06 94 ASN A O 1
ATOM 728 N N . SER A 1 95 ? 17.153 1.592 4.705 1.00 65.56 95 SER A N 1
ATOM 729 C CA . SER A 1 95 ? 17.045 3.031 4.936 1.00 65.56 95 SER A CA 1
ATOM 730 C C . SER A 1 95 ? 16.023 3.624 3.978 1.00 65.56 95 SER A C 1
ATOM 732 O O . SER A 1 95 ? 16.257 3.745 2.777 1.00 65.56 95 SER A O 1
ATOM 734 N N . ILE A 1 96 ? 14.893 4.058 4.523 1.00 69.00 96 ILE A N 1
ATOM 735 C CA . ILE A 1 96 ? 13.998 4.962 3.811 1.00 69.00 96 ILE A CA 1
ATOM 736 C C . ILE A 1 96 ? 14.598 6.354 3.972 1.00 69.00 96 ILE A C 1
ATOM 738 O O . ILE A 1 96 ? 14.976 6.742 5.077 1.00 69.00 96 ILE A O 1
ATOM 742 N N . GLY A 1 97 ? 14.722 7.088 2.865 1.00 70.69 97 GLY A N 1
ATOM 743 C CA . GLY A 1 97 ? 15.190 8.473 2.875 1.00 70.69 97 GLY A CA 1
ATOM 744 C C . GLY A 1 97 ? 14.380 9.384 3.816 1.00 70.69 97 GLY A C 1
ATOM 745 O O . GLY A 1 97 ? 13.431 8.943 4.471 1.00 70.69 97 GLY A O 1
ATOM 746 N N . PRO A 1 98 ? 14.724 10.680 3.894 1.00 77.81 98 PRO A N 1
ATOM 747 C CA . PRO A 1 98 ? 14.090 11.593 4.839 1.00 77.81 98 PRO A CA 1
ATOM 748 C C . PRO A 1 98 ? 12.565 11.599 4.678 1.00 77.81 98 PRO A C 1
ATOM 750 O O . PRO A 1 98 ? 12.039 11.679 3.566 1.00 77.81 98 PRO A O 1
ATOM 753 N N . CYS A 1 99 ? 11.855 11.518 5.806 1.00 83.31 99 CYS A N 1
ATOM 754 C CA . CYS A 1 99 ? 10.401 11.598 5.823 1.00 83.31 99 CYS A CA 1
ATOM 755 C C . CYS A 1 99 ? 9.964 12.966 5.263 1.00 83.31 99 CYS A C 1
ATOM 757 O O . CYS A 1 99 ? 10.442 13.992 5.751 1.00 83.31 99 CYS A O 1
ATOM 759 N N . PRO A 1 100 ? 9.075 13.019 4.254 1.00 85.25 100 PRO A N 1
ATOM 760 C CA . PRO A 1 100 ? 8.721 14.271 3.582 1.00 85.25 100 PRO A CA 1
ATOM 761 C C . PRO A 1 100 ? 7.761 15.158 4.394 1.00 85.25 100 PRO A C 1
ATOM 763 O O . PRO A 1 100 ? 7.393 16.233 3.930 1.00 85.25 100 PRO A O 1
ATOM 766 N N . ILE A 1 101 ? 7.333 14.712 5.577 1.00 91.88 101 ILE A N 1
ATOM 767 C CA . ILE A 1 101 ? 6.382 15.409 6.450 1.00 91.88 101 ILE A CA 1
ATOM 768 C C . ILE A 1 101 ? 7.015 15.706 7.809 1.00 91.88 101 ILE A C 1
ATOM 770 O O . ILE A 1 101 ? 7.904 14.993 8.274 1.00 91.88 101 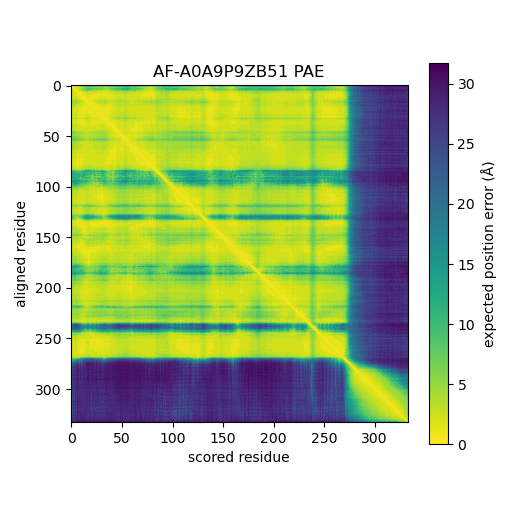ILE A O 1
ATOM 774 N N . THR A 1 102 ? 6.553 16.775 8.455 1.00 93.06 102 THR A N 1
ATOM 775 C CA . THR A 1 102 ? 7.092 17.215 9.744 1.00 93.06 102 THR A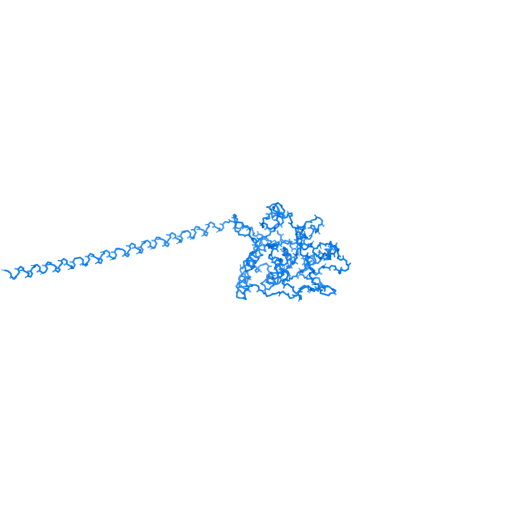 CA 1
ATOM 776 C C . THR A 1 102 ? 6.602 16.336 10.892 1.00 93.06 102 THR A C 1
ATOM 778 O O . THR A 1 102 ? 5.490 15.802 10.870 1.00 93.06 102 THR A O 1
ATOM 781 N N . THR A 1 103 ? 7.407 16.243 11.951 1.00 93.19 103 THR A N 1
ATOM 782 C CA . THR A 1 103 ? 7.034 15.543 13.188 1.00 93.19 103 THR A CA 1
ATOM 783 C C . THR A 1 103 ? 5.750 16.106 13.803 1.00 93.19 103 THR A C 1
ATOM 785 O O . THR A 1 103 ? 4.929 15.340 14.296 1.00 93.19 103 THR A O 1
ATOM 788 N N . ASP A 1 104 ? 5.528 17.421 13.723 1.00 96.12 104 ASP A N 1
ATOM 789 C CA . ASP A 1 104 ? 4.314 18.066 14.244 1.00 96.12 104 ASP A CA 1
ATOM 790 C C . ASP A 1 104 ? 3.054 17.622 13.494 1.00 96.12 104 ASP A C 1
ATOM 792 O O . ASP A 1 104 ? 2.015 17.362 14.110 1.00 96.12 104 ASP A O 1
ATOM 796 N N . PHE A 1 105 ? 3.147 17.463 12.170 1.00 96.00 105 PHE A N 1
ATOM 797 C CA . PHE A 1 105 ? 2.038 16.938 11.380 1.00 96.00 105 PHE A CA 1
ATOM 798 C C . PHE A 1 105 ? 1.771 15.468 11.725 1.00 96.00 105 PHE A C 1
ATOM 800 O O . PHE A 1 105 ? 0.628 15.100 11.992 1.00 96.00 105 PHE A O 1
ATOM 807 N N . ILE A 1 106 ? 2.820 14.642 11.841 1.00 95.69 106 ILE A N 1
ATOM 808 C CA . ILE A 1 106 ? 2.693 13.243 12.286 1.00 95.69 106 ILE A CA 1
ATOM 809 C C . ILE A 1 106 ? 2.026 13.167 13.667 1.00 95.69 106 ILE A C 1
ATOM 811 O O . ILE A 1 106 ? 1.118 12.363 13.868 1.00 95.69 106 ILE A O 1
ATOM 815 N N . ASN A 1 107 ? 2.437 14.012 14.614 1.00 96.69 107 ASN A N 1
ATOM 816 C CA . ASN A 1 107 ? 1.846 14.069 15.951 1.00 96.69 107 ASN A CA 1
ATOM 817 C C . ASN A 1 107 ? 0.369 14.475 15.906 1.00 96.69 107 ASN A C 1
ATOM 819 O O . ASN A 1 107 ? -0.439 13.895 16.626 1.00 96.69 107 ASN A O 1
ATOM 823 N N . THR A 1 108 ? -0.004 15.403 15.022 1.00 97.81 108 THR A N 1
ATOM 824 C CA . THR A 1 108 ? -1.410 15.779 14.804 1.00 97.81 108 THR A CA 1
ATOM 825 C C . THR A 1 108 ? -2.248 14.574 14.363 1.00 97.81 108 THR A C 1
ATOM 827 O O . THR A 1 108 ? -3.316 14.320 14.922 1.00 97.81 108 THR A O 1
ATOM 830 N N . ILE A 1 109 ? -1.742 13.782 13.415 1.00 98.00 109 ILE A N 1
ATOM 831 C CA . ILE A 1 109 ? -2.404 12.556 12.950 1.00 98.00 109 ILE A CA 1
ATOM 832 C C . ILE A 1 109 ? -2.465 11.492 14.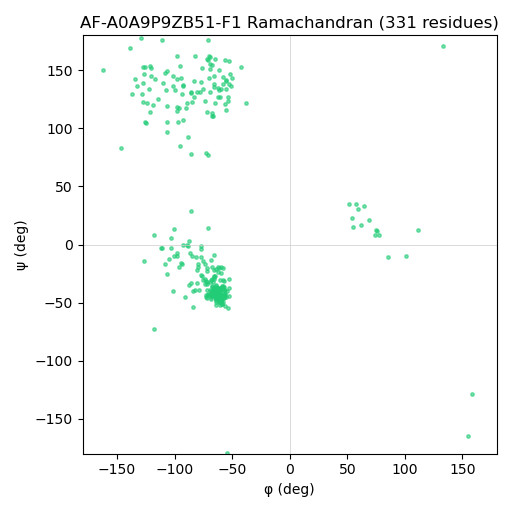061 1.00 98.00 109 ILE A C 1
ATOM 834 O O . ILE A 1 109 ? -3.510 10.871 14.260 1.00 98.00 109 ILE A O 1
ATOM 838 N N . LYS A 1 110 ? -1.391 11.321 14.845 1.00 97.88 110 LYS A N 1
ATOM 839 C CA . LYS A 1 110 ? -1.375 10.421 16.013 1.00 97.88 110 LYS A CA 1
ATOM 840 C C . LYS A 1 110 ? -2.423 10.808 17.056 1.00 97.88 110 LYS A C 1
ATOM 842 O O . LYS A 1 110 ? -3.105 9.924 17.566 1.00 97.88 110 LYS A O 1
ATOM 847 N N . CYS A 1 111 ? -2.589 12.100 17.346 1.00 97.88 111 CYS A N 1
ATOM 848 C CA . CYS A 1 111 ? -3.640 12.582 18.246 1.00 97.88 111 CYS A CA 1
ATOM 849 C C . CYS A 1 111 ? -5.034 12.215 17.725 1.00 97.88 111 CYS A C 1
ATOM 851 O O . CYS A 1 111 ? -5.841 11.691 18.484 1.00 97.88 111 CYS A O 1
ATOM 853 N N . ARG A 1 112 ? -5.291 12.384 16.421 1.00 98.00 112 ARG A N 1
ATOM 854 C CA . ARG A 1 112 ? -6.578 12.012 15.810 1.00 98.00 112 ARG A CA 1
ATOM 855 C C . ARG A 1 112 ? -6.893 10.522 15.980 1.00 98.00 112 ARG A C 1
ATOM 857 O O . ARG A 1 112 ? -8.009 10.163 16.351 1.00 98.00 112 ARG A O 1
ATOM 864 N N . VAL A 1 113 ? -5.908 9.649 15.760 1.00 98.00 113 VAL A N 1
ATOM 865 C CA . VAL A 1 113 ? -6.079 8.204 15.987 1.00 98.00 113 VAL A CA 1
ATOM 866 C C . VAL A 1 113 ? -6.239 7.889 17.477 1.00 98.00 113 VAL A C 1
ATOM 868 O O . VAL A 1 113 ? -7.060 7.048 17.834 1.00 98.00 113 VAL A O 1
ATOM 871 N N . ALA A 1 114 ? -5.534 8.589 18.369 1.00 97.44 114 ALA A N 1
ATOM 872 C CA . ALA A 1 114 ? -5.706 8.435 19.814 1.00 97.44 114 ALA A CA 1
ATOM 873 C C . ALA A 1 114 ? -7.116 8.832 20.292 1.00 97.44 114 ALA A C 1
ATOM 875 O O . ALA A 1 114 ? -7.679 8.146 21.148 1.00 97.44 114 ALA A O 1
ATOM 876 N N . ASP A 1 115 ? -7.712 9.878 19.716 1.00 97.50 115 ASP A N 1
ATOM 877 C CA . ASP A 1 115 ? -9.096 10.291 19.984 1.00 97.50 115 ASP A CA 1
ATOM 878 C C . ASP A 1 115 ? -10.102 9.231 19.499 1.00 97.50 115 ASP A C 1
ATOM 880 O O . ASP A 1 115 ? -11.054 8.867 20.199 1.00 97.50 115 ASP A O 1
ATOM 884 N N . TRP A 1 116 ? -9.849 8.644 18.327 1.00 97.19 116 TRP A N 1
ATOM 885 C CA . TRP A 1 116 ? -10.644 7.534 17.794 1.00 97.19 116 TRP A CA 1
ATOM 886 C C . TRP A 1 116 ? -10.512 6.227 18.600 1.00 97.19 116 TRP A C 1
ATOM 888 O O . TRP A 1 116 ? -11.387 5.361 18.541 1.00 97.19 116 TRP A O 1
ATOM 898 N N . LEU A 1 117 ? -9.454 6.087 19.401 1.00 96.31 117 LEU A N 1
ATOM 899 C CA . LEU A 1 117 ? -9.215 4.945 20.294 1.00 96.31 117 LEU A CA 1
ATOM 900 C C . LEU A 1 117 ? -9.744 5.148 21.724 1.00 96.31 117 LEU A C 1
ATOM 902 O O . LEU A 1 117 ? -9.595 4.247 22.561 1.00 96.31 117 LEU A O 1
ATOM 906 N N . GLN A 1 118 ? -10.349 6.302 22.027 1.00 96.25 118 GLN A N 1
ATOM 907 C CA . GLN A 1 118 ? -10.959 6.552 23.336 1.00 96.25 118 GLN A CA 1
ATOM 908 C C . GLN A 1 118 ? -12.105 5.566 23.623 1.00 96.25 118 GLN A C 1
ATOM 910 O O . GLN A 1 118 ? -12.771 5.137 22.684 1.00 96.25 118 GLN A O 1
ATOM 915 N N . PRO A 1 119 ? -12.391 5.215 24.894 1.00 94.12 119 PRO A N 1
ATOM 916 C CA . PRO A 1 119 ? -13.345 4.155 25.252 1.00 94.12 119 PRO A CA 1
ATOM 917 C C . PRO A 1 119 ? -14.745 4.253 24.628 1.00 94.12 119 PRO A C 1
ATOM 919 O O . PRO A 1 119 ? -15.391 3.232 24.405 1.00 94.12 119 PRO A O 1
ATOM 922 N N . SER A 1 120 ? -15.221 5.467 24.344 1.00 90.81 120 SER A N 1
ATOM 923 C CA . SER A 1 120 ? -16.520 5.720 23.708 1.00 90.81 120 SER A CA 1
ATOM 924 C C . SER A 1 120 ? -16.487 5.692 22.177 1.00 90.81 120 SER A C 1
ATOM 926 O O . SER A 1 120 ? -17.537 5.793 21.545 1.00 90.81 120 SER A O 1
ATOM 928 N N . SER A 1 121 ? -15.304 5.605 21.576 1.00 94.31 121 SER A N 1
ATOM 929 C CA . SER A 1 121 ? -15.092 5.719 20.137 1.00 94.31 121 SER A CA 1
ATOM 930 C C . SER A 1 121 ? -15.054 4.337 19.462 1.00 94.31 121 SER A C 1
ATOM 932 O O . SER A 1 121 ? -14.689 3.339 20.094 1.00 94.31 121 SER A O 1
ATOM 934 N N . PRO A 1 122 ? -15.396 4.246 18.164 1.00 93.62 122 PRO A N 1
ATOM 935 C CA . PRO A 1 122 ? -15.427 2.976 17.435 1.00 93.62 122 PRO A CA 1
ATOM 936 C C . PRO A 1 122 ? -14.090 2.224 17.442 1.00 93.62 122 PRO A C 1
ATOM 938 O O . PRO A 1 122 ? -14.068 1.007 17.633 1.00 93.62 122 PRO A O 1
ATOM 941 N N . GLY A 1 123 ? -12.967 2.938 17.321 1.00 94.06 123 GLY A N 1
ATOM 942 C CA . GLY A 1 123 ? -11.634 2.335 17.295 1.00 94.06 123 GLY A CA 1
ATOM 943 C C . GLY A 1 123 ? -11.285 1.551 18.554 1.00 94.06 123 GLY A C 1
ATOM 944 O O . GLY A 1 123 ? -10.587 0.539 18.473 1.00 94.06 123 GLY A O 1
ATOM 945 N N . HIS A 1 124 ? -11.815 1.950 19.714 1.00 93.75 124 HIS A N 1
ATOM 946 C CA . HIS A 1 124 ? -11.625 1.204 20.956 1.00 93.75 124 HIS A CA 1
ATOM 947 C C . HIS A 1 124 ? -12.261 -0.186 20.892 1.00 93.75 124 HIS A C 1
ATOM 949 O O . HIS A 1 124 ? -11.637 -1.180 21.259 1.00 93.75 124 HIS A O 1
ATOM 955 N N . GLN A 1 125 ? -13.485 -0.272 20.370 1.00 90.94 125 GLN A N 1
ATOM 956 C CA . GLN A 1 125 ? -14.197 -1.541 20.224 1.00 90.94 125 GLN A CA 1
ATOM 957 C C . GLN A 1 125 ? -13.506 -2.464 19.214 1.00 90.94 125 GLN A C 1
ATOM 959 O O . GLN A 1 125 ? -13.553 -3.680 19.367 1.00 90.94 125 GLN A O 1
ATOM 964 N N . ILE A 1 126 ? -12.833 -1.891 18.213 1.00 92.88 126 ILE A N 1
ATOM 965 C CA . ILE A 1 126 ? -12.181 -2.636 17.132 1.00 92.88 126 ILE A CA 1
ATOM 966 C C . ILE A 1 126 ? -10.780 -3.117 17.543 1.00 92.88 126 ILE A C 1
ATOM 968 O O . ILE A 1 126 ? -10.490 -4.307 17.459 1.00 92.88 126 ILE A O 1
ATOM 972 N N . LEU A 1 127 ? -9.907 -2.217 18.011 1.00 93.44 127 LEU A N 1
ATOM 973 C CA . LEU A 1 127 ? -8.477 -2.505 18.226 1.00 93.44 127 LEU A CA 1
ATOM 974 C C . LEU A 1 127 ? -8.083 -2.683 19.699 1.00 93.44 127 LEU A C 1
ATOM 976 O O . LEU A 1 127 ? -6.968 -3.121 19.991 1.00 93.44 127 LEU A O 1
ATOM 980 N N . LYS A 1 128 ? -8.965 -2.329 20.642 1.00 89.06 128 LYS A N 1
ATOM 981 C CA . LYS A 1 128 ? -8.723 -2.445 22.091 1.00 89.06 128 LYS A CA 1
ATOM 982 C C . LYS A 1 128 ? -9.700 -3.390 22.794 1.00 89.06 128 LYS A C 1
ATOM 984 O O . LYS A 1 128 ? -9.650 -3.479 24.018 1.00 89.06 128 LYS A O 1
ATOM 989 N N . SER A 1 129 ? -10.534 -4.131 22.052 1.00 83.25 129 SER A N 1
ATOM 990 C CA . SER A 1 129 ? -11.417 -5.149 22.634 1.00 83.25 129 SER A CA 1
ATOM 991 C C . SER A 1 129 ? -10.609 -6.183 23.435 1.00 83.25 129 SER A C 1
ATOM 993 O O . SER A 1 129 ? -9.766 -6.876 22.856 1.00 83.25 129 SER A O 1
ATOM 995 N N . PRO A 1 130 ? -10.881 -6.349 24.745 1.00 77.44 130 PRO A N 1
ATOM 996 C CA . PRO A 1 130 ? -10.219 -7.365 25.560 1.00 77.44 130 PRO A CA 1
ATOM 997 C C . PRO A 1 130 ? -10.573 -8.795 25.138 1.00 77.44 130 PRO A C 1
ATOM 999 O O . PRO A 1 130 ? -9.796 -9.717 25.366 1.00 77.44 130 PRO A O 1
ATOM 1002 N N . GLN A 1 131 ? -11.758 -8.995 24.552 1.00 76.44 131 GLN A N 1
ATOM 1003 C CA . GLN A 1 131 ? -12.267 -10.322 24.200 1.00 76.44 131 GLN A CA 1
ATOM 1004 C C . GLN A 1 131 ? -11.669 -10.838 22.888 1.00 76.44 131 GLN A C 1
ATOM 1006 O O . GLN A 1 131 ? -11.468 -12.043 22.731 1.00 76.44 131 GLN A O 1
ATOM 1011 N N . LYS A 1 132 ? -11.385 -9.938 21.940 1.00 77.06 132 LYS A N 1
ATOM 1012 C CA . LYS A 1 132 ? -10.820 -10.289 20.635 1.00 77.06 132 LYS A CA 1
ATOM 1013 C C . LYS A 1 132 ? -9.891 -9.171 20.145 1.00 77.06 132 LYS A C 1
ATOM 1015 O O . LYS A 1 132 ? -10.328 -8.334 19.357 1.00 77.06 132 LYS A O 1
ATOM 1020 N N . PRO A 1 133 ? -8.622 -9.143 20.590 1.00 79.44 133 PRO A N 1
ATOM 1021 C CA . PRO A 1 133 ? -7.678 -8.136 20.126 1.00 79.44 133 PRO A CA 1
ATOM 1022 C C . PRO A 1 133 ? -7.396 -8.357 18.638 1.00 79.44 133 PRO A C 1
ATOM 1024 O O . PRO A 1 133 ? -6.793 -9.359 18.253 1.00 79.44 133 PRO A O 1
ATOM 1027 N N . LEU A 1 134 ? -7.871 -7.434 17.806 1.00 93.56 134 LEU A N 1
ATOM 1028 C CA . LEU A 1 134 ? -7.620 -7.422 16.373 1.00 93.56 134 LEU A CA 1
ATOM 1029 C C . LEU A 1 134 ? -6.296 -6.703 16.109 1.00 93.56 134 LEU A C 1
ATOM 1031 O O . LEU A 1 134 ? -6.062 -5.606 16.624 1.00 93.56 134 LEU A O 1
ATOM 1035 N N . LYS A 1 135 ? -5.426 -7.330 15.323 1.00 96.38 135 LYS A N 1
ATOM 1036 C CA . LYS A 1 135 ? -4.168 -6.732 14.866 1.00 96.38 135 LYS A CA 1
ATOM 1037 C C . LYS A 1 135 ? -4.320 -6.170 13.452 1.00 96.38 135 LYS A C 1
ATOM 1039 O O . LYS A 1 135 ? -5.259 -6.518 12.734 1.00 96.38 135 LYS A O 1
ATOM 1044 N N . ILE A 1 136 ? -3.399 -5.303 13.053 1.00 98.00 136 ILE A N 1
ATOM 1045 C CA . ILE A 1 136 ? -3.330 -4.770 11.691 1.00 98.00 136 ILE A CA 1
ATOM 1046 C C . ILE A 1 136 ? -2.044 -5.276 11.040 1.00 98.00 136 ILE A C 1
ATOM 1048 O O . ILE A 1 136 ? -0.953 -5.079 11.569 1.00 98.00 136 ILE A O 1
ATOM 1052 N N . CYS A 1 137 ? -2.180 -5.909 9.880 1.00 98.12 137 CYS A N 1
ATOM 1053 C CA . CYS A 1 137 ? -1.065 -6.236 9.003 1.00 98.12 137 CYS A CA 1
ATOM 1054 C C . CYS A 1 137 ? -1.115 -5.305 7.796 1.00 98.12 137 CYS A C 1
ATOM 1056 O O . CYS A 1 137 ? -2.082 -5.330 7.035 1.00 98.12 137 CYS A O 1
ATOM 1058 N N . ILE A 1 138 ? -0.078 -4.500 7.601 1.00 98.56 138 ILE A N 1
ATOM 1059 C CA . ILE A 1 138 ? 0.094 -3.718 6.378 1.00 98.56 138 ILE A CA 1
ATOM 1060 C C . ILE A 1 138 ? 0.896 -4.565 5.395 1.00 98.56 138 ILE A C 1
ATOM 1062 O O . ILE A 1 138 ? 2.039 -4.899 5.680 1.00 98.56 138 ILE A O 1
ATOM 1066 N N . LEU A 1 139 ? 0.303 -4.907 4.256 1.00 98.12 139 LEU A N 1
ATOM 1067 C CA . LEU A 1 139 ? 0.994 -5.555 3.147 1.00 98.12 139 LEU A CA 1
ATOM 1068 C C . LEU A 1 139 ? 1.488 -4.473 2.179 1.00 98.12 139 LEU A C 1
ATOM 1070 O O . LEU A 1 139 ? 0.682 -3.852 1.486 1.00 98.12 139 LEU A O 1
ATOM 1074 N N . ASP A 1 140 ? 2.794 -4.226 2.167 1.00 97.31 140 ASP A N 1
ATOM 1075 C CA . ASP A 1 140 ? 3.455 -3.235 1.309 1.00 97.31 140 ASP A CA 1
ATOM 1076 C C . ASP A 1 140 ? 4.042 -3.918 0.069 1.00 97.31 140 ASP A C 1
ATOM 1078 O O . ASP A 1 140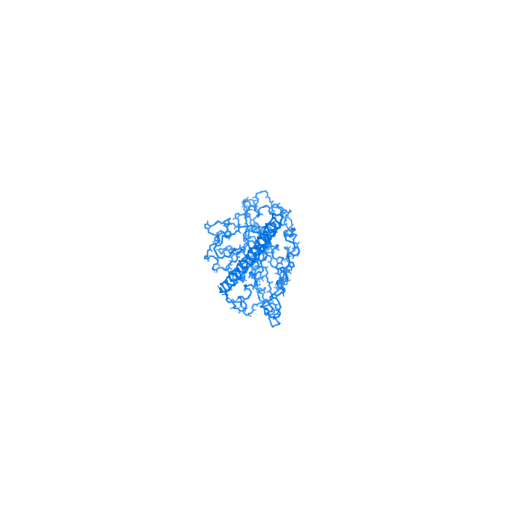 ? 4.952 -4.732 0.197 1.00 97.31 140 ASP A O 1
ATOM 1082 N N . GLY A 1 141 ? 3.537 -3.601 -1.127 1.00 96.31 141 GLY A N 1
ATOM 1083 C CA . GLY A 1 141 ? 3.992 -4.252 -2.358 1.00 96.31 141 GLY A CA 1
ATOM 1084 C C . GLY A 1 141 ? 3.629 -3.499 -3.631 1.00 96.31 141 GLY A C 1
ATOM 1085 O O . GLY A 1 141 ? 2.650 -2.754 -3.689 1.00 96.31 141 GLY A O 1
ATOM 1086 N N . PHE A 1 142 ? 4.447 -3.636 -4.666 1.00 95.12 142 PHE A N 1
ATOM 1087 C CA . PHE A 1 142 ? 4.308 -2.920 -5.931 1.00 95.12 142 PHE A CA 1
ATOM 1088 C C . PHE A 1 142 ? 3.521 -3.691 -6.995 1.00 95.12 142 PHE A C 1
ATOM 1090 O O . PHE A 1 142 ? 3.076 -3.049 -7.943 1.00 95.12 142 PHE A O 1
ATOM 1097 N N . LEU A 1 143 ? 3.327 -5.008 -6.844 1.00 94.62 143 LEU A N 1
ATOM 1098 C CA . LEU A 1 143 ? 2.495 -5.829 -7.738 1.00 94.62 143 LEU A CA 1
ATOM 1099 C C . LEU A 1 143 ? 1.132 -6.169 -7.142 1.00 94.62 143 LEU A C 1
ATOM 1101 O O . LEU A 1 143 ? 0.319 -6.809 -7.821 1.00 94.62 143 LEU A O 1
ATOM 1105 N N . LEU A 1 144 ? 0.857 -5.757 -5.900 1.00 93.44 144 LEU A N 1
ATOM 1106 C CA . LEU A 1 144 ? -0.433 -6.047 -5.285 1.00 93.44 144 LEU A CA 1
ATOM 1107 C C . LEU A 1 144 ? -1.558 -5.519 -6.184 1.00 93.44 144 LEU A C 1
ATOM 1109 O O . LEU A 1 144 ? -1.479 -4.452 -6.781 1.00 93.44 144 LEU A O 1
ATOM 1113 N N . TYR A 1 145 ? -2.627 -6.299 -6.258 1.00 94.38 145 TYR A N 1
ATOM 1114 C CA . TYR A 1 145 ? -3.769 -6.102 -7.151 1.00 94.38 145 TYR A CA 1
ATOM 1115 C C . TYR A 1 145 ? -3.636 -6.666 -8.554 1.00 94.38 145 TYR A C 1
ATOM 1117 O O . TYR A 1 145 ? -4.672 -6.819 -9.188 1.00 94.38 145 TYR A O 1
ATOM 1125 N N . SER A 1 146 ? -2.459 -7.104 -8.999 1.00 93.50 146 SER A N 1
ATOM 1126 C CA . SER A 1 146 ? -2.331 -7.763 -10.305 1.00 93.50 146 SER A CA 1
ATOM 1127 C C . SER A 1 146 ? -3.353 -8.909 -10.488 1.00 93.50 146 SER A C 1
ATOM 1129 O O . SER A 1 146 ? -3.564 -9.704 -9.568 1.00 93.50 146 SER A O 1
ATOM 1131 N N . PRO A 1 147 ? -4.012 -9.022 -11.653 1.00 91.25 147 PRO A N 1
ATOM 1132 C CA . PRO A 1 147 ? -5.044 -10.017 -11.889 1.00 91.25 147 PRO A CA 1
ATOM 1133 C C . PRO A 1 147 ? -4.405 -11.359 -12.273 1.00 91.25 147 PRO A C 1
ATOM 1135 O O . PRO A 1 147 ? -3.259 -11.392 -12.730 1.00 91.25 147 PRO A O 1
ATOM 1138 N N . PRO A 1 148 ? -5.137 -12.481 -12.179 1.00 90.62 148 PRO A N 1
ATOM 1139 C CA . PRO A 1 148 ? -4.677 -13.735 -12.760 1.00 90.62 148 PRO A CA 1
ATOM 1140 C C . PRO A 1 148 ? -4.365 -13.580 -14.263 1.00 90.62 148 PRO A C 1
ATOM 1142 O O . PRO A 1 148 ? -5.117 -12.901 -14.966 1.00 90.62 148 PRO A O 1
ATOM 1145 N N . PRO A 1 149 ? -3.297 -14.217 -14.780 1.00 90.69 149 PRO A N 1
ATOM 1146 C CA . PRO A 1 149 ? -2.429 -15.179 -14.095 1.00 90.69 149 PRO A CA 1
ATOM 1147 C C . PRO A 1 149 ? -1.248 -14.566 -13.315 1.00 90.69 149 PRO A C 1
ATOM 1149 O O . PRO A 1 149 ? -0.460 -15.334 -12.778 1.00 90.69 149 PRO A O 1
ATOM 1152 N N . LEU A 1 150 ? -1.103 -13.235 -13.242 1.00 91.25 150 LEU A N 1
ATOM 1153 C CA . LEU A 1 150 ? 0.047 -12.588 -12.586 1.00 91.25 150 LEU A CA 1
ATOM 1154 C C . LEU A 1 150 ? 0.099 -12.888 -11.090 1.00 91.25 150 LEU A C 1
ATOM 1156 O O . LEU A 1 150 ? 1.115 -13.352 -10.588 1.00 91.25 150 LEU A O 1
ATOM 1160 N N . LEU A 1 151 ? -1.012 -12.655 -10.392 1.00 92.62 151 LEU A N 1
ATOM 1161 C CA . LEU A 1 151 ? -1.191 -13.060 -9.002 1.00 92.62 151 LEU A CA 1
ATOM 1162 C C . LEU A 1 151 ? -2.476 -13.884 -8.868 1.00 92.62 151 LEU A C 1
ATOM 1164 O O . LEU A 1 151 ? -3.454 -13.650 -9.588 1.00 92.62 151 LEU A O 1
ATOM 1168 N N . PRO A 1 152 ? -2.505 -14.872 -7.959 1.00 92.75 152 PRO A N 1
ATOM 1169 C CA . PRO A 1 152 ? -3.684 -15.689 -7.754 1.00 92.75 152 PRO A CA 1
ATOM 1170 C C . PRO A 1 152 ? -4.794 -14.864 -7.094 1.00 92.75 152 PRO A C 1
ATOM 1172 O O . PRO A 1 152 ? -4.556 -14.054 -6.197 1.00 92.75 152 PRO A O 1
ATOM 1175 N N . ALA A 1 153 ? -6.044 -15.119 -7.489 1.00 89.94 153 ALA A N 1
ATOM 1176 C CA . ALA A 1 153 ? -7.207 -14.437 -6.916 1.00 89.94 153 ALA A CA 1
ATOM 1177 C C . ALA A 1 153 ? -7.341 -14.655 -5.393 1.00 89.94 153 ALA A C 1
ATOM 1179 O O . ALA A 1 153 ? -7.918 -13.821 -4.696 1.00 89.94 153 ALA A O 1
ATOM 1180 N N . THR A 1 154 ? -6.776 -15.748 -4.868 1.00 89.88 154 THR A N 1
ATOM 1181 C CA . THR A 1 154 ? -6.722 -16.036 -3.429 1.00 89.88 154 THR A CA 1
ATOM 1182 C C . THR A 1 154 ? -5.946 -14.967 -2.664 1.00 89.88 154 THR A C 1
ATOM 1184 O O . THR A 1 154 ? -6.439 -14.497 -1.642 1.00 89.88 154 THR A O 1
ATOM 1187 N N . LEU A 1 155 ? -4.812 -14.493 -3.189 1.00 92.00 155 LEU A N 1
ATOM 1188 C CA . LEU A 1 155 ? -4.019 -13.433 -2.563 1.00 92.00 155 LEU A CA 1
ATOM 1189 C C . LEU A 1 155 ? -4.821 -12.126 -2.463 1.00 92.00 155 LEU A C 1
ATOM 1191 O O . LEU A 1 155 ? -4.876 -11.486 -1.416 1.00 92.00 155 LEU A O 1
ATOM 1195 N N . LEU A 1 156 ? -5.526 -11.765 -3.539 1.00 90.38 156 LEU A N 1
ATOM 1196 C CA . LEU A 1 156 ? -6.406 -10.594 -3.561 1.00 90.38 156 LEU A CA 1
ATOM 1197 C C . LEU A 1 156 ? -7.529 -10.668 -2.523 1.00 90.38 156 LEU A C 1
ATOM 1199 O O . LEU A 1 156 ? -7.888 -9.651 -1.924 1.00 90.38 156 LEU A O 1
ATOM 1203 N N . SER A 1 157 ? -8.082 -11.864 -2.313 1.00 91.19 157 SER A N 1
ATOM 1204 C CA . SER A 1 157 ? -9.158 -12.104 -1.347 1.00 91.19 157 SER A CA 1
ATOM 1205 C C . SER A 1 157 ? -8.698 -12.072 0.114 1.00 91.19 157 SER A C 1
ATOM 1207 O O . SER A 1 157 ? -9.527 -11.928 1.007 1.00 91.19 157 SER A O 1
ATOM 1209 N N . GLN A 1 158 ? -7.390 -12.178 0.365 1.00 94.94 158 GLN A N 1
ATOM 1210 C CA . GLN A 1 158 ? -6.810 -12.083 1.706 1.00 94.94 158 GLN A CA 1
ATOM 1211 C C . GLN A 1 158 ? -6.619 -10.635 2.175 1.00 94.94 158 GLN A C 1
ATOM 1213 O O . GLN A 1 158 ? -6.334 -10.433 3.350 1.00 94.94 158 GLN A O 1
ATOM 1218 N N . MET A 1 159 ? -6.774 -9.640 1.291 1.00 96.12 159 MET A N 1
ATOM 1219 C CA . MET A 1 159 ? -6.662 -8.216 1.623 1.00 96.12 159 MET A CA 1
ATOM 1220 C C . MET A 1 159 ? -8.043 -7.613 1.891 1.00 96.12 159 MET A C 1
ATOM 1222 O O . MET A 1 159 ? -8.882 -7.525 0.986 1.00 96.12 159 MET A O 1
ATOM 1226 N N . ASP A 1 160 ? -8.260 -7.134 3.111 1.00 97.06 160 ASP A N 1
ATOM 1227 C CA . ASP A 1 160 ? -9.543 -6.590 3.558 1.00 97.06 160 ASP A CA 1
ATOM 1228 C C . ASP A 1 160 ? -9.726 -5.124 3.135 1.00 97.06 160 ASP A C 1
ATOM 1230 O O . ASP A 1 160 ? -10.811 -4.724 2.715 1.00 97.06 160 ASP A O 1
ATOM 1234 N N . ILE A 1 161 ? -8.649 -4.334 3.205 1.00 97.88 161 ILE A N 1
ATOM 1235 C CA . ILE A 1 161 ? -8.603 -2.921 2.803 1.00 97.88 161 ILE A CA 1
ATOM 1236 C C . ILE A 1 161 ? -7.524 -2.768 1.732 1.00 97.88 161 ILE A C 1
ATOM 1238 O O . ILE A 1 161 ? -6.425 -3.302 1.880 1.00 97.88 161 ILE A O 1
ATOM 1242 N N . LYS A 1 162 ? -7.829 -2.058 0.642 1.00 97.56 162 LYS A N 1
ATOM 1243 C CA . LYS A 1 162 ? -6.932 -1.934 -0.514 1.00 97.56 162 LYS A CA 1
ATOM 1244 C C . LYS A 1 162 ? -6.666 -0.469 -0.839 1.00 97.56 162 LYS A C 1
ATOM 1246 O O . LYS A 1 162 ? -7.538 0.198 -1.383 1.00 97.56 162 LYS A O 1
ATOM 1251 N N . LEU A 1 163 ? -5.485 0.033 -0.492 1.00 97.69 163 LEU A N 1
ATOM 1252 C CA . LEU A 1 163 ? -5.044 1.394 -0.790 1.00 97.69 163 LEU A CA 1
ATOM 1253 C C . LEU A 1 163 ? -4.133 1.389 -2.019 1.00 97.69 163 LEU A C 1
ATOM 1255 O O . LEU A 1 163 ? -3.181 0.614 -2.092 1.00 97.69 163 LEU A O 1
ATOM 1259 N N . PHE A 1 164 ? -4.376 2.293 -2.964 1.00 96.69 164 PHE A N 1
ATOM 1260 C CA . PHE A 1 164 ? -3.566 2.416 -4.172 1.00 96.69 164 PHE A CA 1
ATOM 1261 C C . PHE A 1 164 ? -3.013 3.835 -4.341 1.00 96.69 164 PHE A C 1
ATOM 1263 O O . PHE A 1 164 ? -3.758 4.817 -4.386 1.00 96.69 164 PHE A O 1
ATOM 1270 N N . LEU A 1 165 ? -1.685 3.942 -4.412 1.00 96.00 165 LEU A N 1
ATOM 1271 C CA . LEU A 1 165 ? -0.963 5.202 -4.552 1.00 96.00 165 LEU A CA 1
ATOM 1272 C C . LEU A 1 165 ? -0.764 5.561 -6.023 1.00 96.00 165 LEU A C 1
ATOM 1274 O O . LEU A 1 165 ? -0.115 4.840 -6.779 1.00 96.00 165 LEU A O 1
ATOM 1278 N N . LEU A 1 166 ? -1.270 6.735 -6.392 1.00 94.69 166 LEU A N 1
ATOM 1279 C CA . LEU A 1 166 ? -1.206 7.289 -7.739 1.00 94.69 166 LEU A CA 1
ATOM 1280 C C . LEU A 1 166 ? -0.031 8.267 -7.869 1.00 94.69 166 LEU A C 1
ATOM 1282 O O . LEU A 1 166 ? -0.073 9.389 -7.356 1.00 94.69 166 LEU A O 1
ATOM 1286 N N . VAL A 1 167 ? 1.028 7.825 -8.548 1.00 94.69 167 VAL A N 1
ATOM 1287 C CA . VAL A 1 167 ? 2.267 8.582 -8.781 1.00 94.69 167 VAL A CA 1
ATOM 1288 C C . VAL A 1 167 ? 2.651 8.486 -10.257 1.00 94.69 167 VAL A C 1
ATOM 1290 O O . VAL A 1 167 ? 2.565 7.411 -10.846 1.00 94.69 167 VAL A O 1
ATOM 1293 N N . SER A 1 168 ? 3.061 9.606 -10.856 1.00 95.12 168 SER A N 1
ATOM 1294 C CA . SER A 1 168 ? 3.478 9.659 -12.263 1.00 95.12 168 SER A CA 1
ATOM 1295 C C . SER A 1 168 ? 4.816 8.962 -12.498 1.00 95.12 168 SER A C 1
ATOM 1297 O O . SER A 1 168 ? 5.652 8.862 -11.588 1.00 95.12 168 SER A O 1
ATOM 1299 N N . LYS A 1 169 ? 5.080 8.560 -13.752 1.00 95.38 169 LYS A N 1
ATOM 1300 C CA . LYS A 1 169 ? 6.377 7.988 -14.136 1.00 95.38 169 LYS A CA 1
ATOM 1301 C C . LYS A 1 169 ? 7.523 8.920 -13.779 1.00 95.38 169 LYS A C 1
ATOM 1303 O O . LYS A 1 169 ? 8.523 8.486 -13.214 1.00 95.38 169 LYS A O 1
ATOM 1308 N N . ALA A 1 170 ? 7.362 10.207 -14.083 1.00 94.44 170 ALA A N 1
ATOM 1309 C CA . ALA A 1 170 ? 8.391 11.216 -13.873 1.00 94.44 170 ALA A CA 1
ATOM 1310 C C . ALA A 1 170 ? 8.800 11.318 -12.395 1.00 94.44 170 ALA A C 1
ATOM 1312 O O . ALA A 1 170 ? 9.989 11.304 -12.076 1.00 94.44 170 ALA A O 1
ATOM 1313 N N . LYS A 1 171 ? 7.823 11.362 -11.479 1.00 93.31 171 LYS A N 1
ATOM 1314 C CA . LYS A 1 171 ? 8.091 11.453 -10.037 1.00 93.31 171 LYS A CA 1
ATOM 1315 C C . LYS A 1 171 ? 8.651 10.146 -9.474 1.00 93.31 171 LYS A C 1
ATOM 1317 O O . LYS A 1 171 ? 9.558 10.181 -8.642 1.00 93.31 171 LYS A O 1
ATOM 1322 N N . ALA A 1 172 ? 8.139 9.000 -9.926 1.00 92.88 172 ALA A N 1
ATOM 1323 C CA . ALA A 1 172 ? 8.651 7.688 -9.535 1.00 92.88 172 ALA A CA 1
ATOM 1324 C C . ALA A 1 172 ? 10.112 7.492 -9.973 1.00 92.88 172 ALA A C 1
ATOM 1326 O O . ALA A 1 172 ? 10.940 7.084 -9.157 1.00 92.88 172 ALA A O 1
ATOM 1327 N N . LEU A 1 173 ? 10.437 7.853 -11.220 1.00 91.94 173 LEU A N 1
ATOM 1328 C CA . LEU A 1 173 ? 11.787 7.804 -11.780 1.00 91.94 173 LEU A CA 1
ATOM 1329 C C . LEU A 1 173 ? 12.743 8.705 -10.997 1.00 91.94 173 LEU A C 1
ATOM 1331 O O . LEU A 1 173 ? 13.740 8.211 -10.483 1.00 91.94 173 LEU A O 1
ATOM 1335 N N . GLN A 1 174 ? 12.387 9.982 -10.804 1.00 90.94 174 GLN A N 1
ATOM 1336 C CA . GLN A 1 174 ? 13.202 10.933 -10.038 1.00 90.94 174 GLN A CA 1
ATOM 1337 C C . GLN A 1 174 ? 13.561 10.387 -8.648 1.00 90.94 174 GLN A C 1
ATOM 1339 O O . GLN A 1 174 ? 14.699 10.487 -8.195 1.00 90.94 174 GLN A O 1
ATOM 1344 N N . ARG A 1 175 ? 12.583 9.798 -7.953 1.00 89.88 175 ARG A N 1
ATOM 1345 C CA . ARG A 1 175 ? 12.788 9.216 -6.621 1.00 89.88 175 ARG A CA 1
ATOM 1346 C C . ARG A 1 175 ? 13.607 7.931 -6.658 1.00 89.88 175 ARG A C 1
ATOM 1348 O O . ARG A 1 175 ? 14.323 7.666 -5.701 1.00 89.88 175 ARG A O 1
ATOM 1355 N N . ARG A 1 176 ? 13.469 7.119 -7.710 1.00 89.00 176 ARG A N 1
ATOM 1356 C CA . ARG A 1 176 ? 14.210 5.863 -7.879 1.00 89.00 176 ARG A CA 1
ATOM 1357 C C . ARG A 1 176 ? 15.684 6.129 -8.183 1.00 89.00 176 ARG A C 1
ATOM 1359 O O . ARG A 1 176 ? 16.532 5.525 -7.543 1.00 89.00 176 ARG A O 1
ATOM 1366 N N . GLU A 1 177 ? 15.981 7.080 -9.063 1.00 86.44 177 GLU A N 1
ATOM 1367 C CA . GLU A 1 177 ? 17.353 7.493 -9.400 1.00 86.44 177 GLU A CA 1
ATOM 1368 C C . GLU A 1 177 ? 18.092 8.142 -8.222 1.00 86.44 177 GLU A C 1
ATOM 1370 O O . GLU A 1 177 ? 19.315 8.064 -8.140 1.00 86.44 177 GLU A O 1
ATOM 1375 N N . ALA A 1 178 ? 17.358 8.756 -7.289 1.00 85.56 178 ALA A N 1
ATOM 1376 C CA . ALA A 1 178 ? 17.917 9.331 -6.068 1.00 85.56 178 ALA A CA 1
ATOM 1377 C C . ALA A 1 178 ? 18.275 8.288 -4.988 1.00 85.56 178 ALA A C 1
ATOM 1379 O O . ALA A 1 178 ? 18.787 8.669 -3.935 1.00 85.56 178 ALA A O 1
ATOM 1380 N N . ARG A 1 179 ? 17.984 6.995 -5.200 1.00 81.81 179 ARG A N 1
ATOM 1381 C CA . ARG A 1 179 ? 18.366 5.921 -4.271 1.00 81.81 179 ARG A CA 1
ATOM 1382 C C . ARG A 1 179 ? 19.805 5.487 -4.527 1.00 81.81 179 ARG A C 1
ATOM 1384 O O . ARG A 1 179 ? 20.220 5.322 -5.672 1.00 81.81 179 ARG A O 1
ATOM 1391 N N . ASP A 1 180 ? 20.541 5.216 -3.453 1.00 77.12 180 ASP A N 1
ATOM 1392 C CA . ASP A 1 180 ? 21.914 4.709 -3.557 1.00 77.12 180 ASP A CA 1
ATOM 1393 C C . ASP A 1 180 ? 21.962 3.289 -4.154 1.00 77.12 180 ASP A C 1
ATOM 1395 O O . ASP A 1 180 ? 22.900 2.956 -4.888 1.00 77.12 180 ASP A O 1
ATOM 1399 N N . GLY A 1 181 ? 20.928 2.486 -3.878 1.00 81.00 181 GLY A N 1
ATOM 1400 C CA . GLY A 1 181 ? 20.699 1.121 -4.356 1.00 81.00 181 GLY A CA 1
ATOM 1401 C C . GLY A 1 181 ? 19.799 0.340 -3.389 1.00 81.00 181 GLY A C 1
ATOM 1402 O O . GLY A 1 181 ? 19.142 0.942 -2.538 1.00 81.00 181 GLY A O 1
ATOM 1403 N N . TYR A 1 182 ? 19.764 -0.982 -3.531 1.00 80.62 182 TYR A N 1
ATOM 1404 C CA . TYR A 1 182 ? 18.898 -1.909 -2.799 1.00 80.62 182 TYR A CA 1
ATOM 1405 C C . TYR A 1 182 ? 19.738 -3.021 -2.173 1.00 80.62 182 TYR A C 1
ATOM 1407 O O . TYR A 1 182 ? 20.653 -3.536 -2.813 1.00 80.62 182 TYR A O 1
ATOM 1415 N N . VAL A 1 183 ? 19.427 -3.416 -0.941 1.00 78.12 183 VAL A N 1
ATOM 1416 C CA . VAL A 1 183 ? 20.020 -4.616 -0.334 1.00 78.12 183 VAL A CA 1
ATOM 1417 C C . VAL A 1 183 ? 19.222 -5.831 -0.802 1.00 78.12 183 VAL A C 1
ATOM 1419 O O . VAL A 1 183 ? 18.001 -5.844 -0.675 1.00 78.12 183 VAL A O 1
ATOM 1422 N N . THR A 1 184 ? 19.899 -6.838 -1.348 1.00 78.62 184 THR A N 1
ATOM 1423 C CA . THR A 1 184 ? 19.299 -8.104 -1.799 1.00 78.62 184 THR A CA 1
ATOM 1424 C C . THR A 1 184 ? 19.730 -9.258 -0.891 1.00 78.62 184 THR A C 1
ATOM 1426 O O . THR A 1 184 ? 20.559 -9.088 0.004 1.00 78.62 184 THR A O 1
ATOM 1429 N N . LEU A 1 185 ? 19.192 -10.460 -1.131 1.00 73.75 185 LEU A N 1
ATOM 1430 C CA . LEU A 1 185 ? 19.623 -11.679 -0.432 1.00 73.75 185 LEU A CA 1
ATOM 1431 C C . LEU A 1 185 ? 21.125 -11.962 -0.593 1.00 73.75 185 LEU A C 1
ATOM 1433 O O . LEU A 1 185 ? 21.741 -12.527 0.308 1.00 73.75 185 LEU A O 1
ATOM 1437 N N . GLU A 1 186 ? 21.700 -11.579 -1.734 1.00 77.75 186 GLU A N 1
ATOM 1438 C CA . GLU A 1 186 ? 23.056 -11.955 -2.146 1.00 77.75 186 GLU A CA 1
ATOM 1439 C C . GLU A 1 186 ? 24.033 -10.766 -2.163 1.00 77.75 186 GLU A C 1
ATOM 1441 O O . GLU A 1 186 ? 25.231 -10.952 -2.379 1.00 77.75 186 GLU A O 1
ATOM 1446 N N . GLY A 1 187 ? 23.565 -9.543 -1.882 1.00 82.00 187 GLY A N 1
ATOM 1447 C CA . GLY A 1 187 ? 24.433 -8.372 -1.805 1.00 82.00 187 GLY A CA 1
ATOM 1448 C C . GLY A 1 187 ? 23.712 -7.041 -1.986 1.00 82.00 187 GLY A C 1
ATOM 1449 O O . GLY A 1 187 ? 22.763 -6.720 -1.275 1.00 82.00 187 GLY A O 1
ATOM 1450 N N . PHE A 1 188 ? 24.229 -6.220 -2.899 1.00 84.94 188 PHE A N 1
ATOM 1451 C CA . PHE A 1 188 ? 23.740 -4.870 -3.163 1.00 84.94 188 PHE A CA 1
ATOM 1452 C C . PHE A 1 188 ? 23.451 -4.698 -4.652 1.00 84.94 188 PHE A C 1
ATOM 1454 O O . PHE A 1 188 ? 24.342 -4.858 -5.486 1.00 84.94 188 PHE A O 1
ATOM 1461 N N . TRP A 1 189 ? 22.215 -4.332 -4.974 1.00 85.50 189 TRP A N 1
ATOM 1462 C CA . TRP A 1 189 ? 21.758 -4.060 -6.326 1.00 85.50 189 TRP A CA 1
ATOM 1463 C C . TRP A 1 189 ? 21.695 -2.558 -6.588 1.00 85.50 189 TRP A C 1
ATOM 1465 O O . TRP A 1 189 ? 21.166 -1.783 -5.790 1.00 85.50 189 TRP A O 1
ATOM 1475 N N . LYS A 1 190 ? 22.177 -2.140 -7.756 1.00 88.94 190 LYS A N 1
ATOM 1476 C CA . LYS A 1 190 ? 21.971 -0.788 -8.268 1.00 88.94 190 LYS A CA 1
ATOM 1477 C C . LYS A 1 190 ? 21.434 -0.877 -9.681 1.00 88.94 190 LYS A C 1
ATOM 1479 O O . LYS A 1 190 ? 22.022 -1.560 -10.516 1.00 88.94 190 LYS A O 1
ATOM 1484 N N . ASP A 1 191 ? 20.346 -0.158 -9.935 1.00 90.94 191 ASP A N 1
ATOM 1485 C CA . ASP A 1 191 ? 19.696 -0.156 -11.240 1.00 90.94 191 ASP A CA 1
ATOM 1486 C C . ASP A 1 191 ? 20.705 0.186 -12.354 1.00 90.94 191 ASP A C 1
ATOM 1488 O O . ASP A 1 191 ? 21.340 1.249 -12.309 1.00 90.94 191 ASP A O 1
ATOM 1492 N N . PRO A 1 192 ? 20.869 -0.683 -13.367 1.00 91.31 192 PRO A N 1
ATOM 1493 C CA . PRO A 1 192 ? 21.710 -0.371 -14.512 1.00 91.31 192 PRO A CA 1
ATOM 1494 C C . PRO A 1 192 ? 21.080 0.737 -15.379 1.00 91.31 192 PRO A C 1
ATOM 1496 O O . PRO A 1 192 ? 19.870 0.978 -15.323 1.00 91.31 192 PRO A O 1
ATOM 1499 N N . PRO A 1 193 ? 21.866 1.416 -16.236 1.00 89.62 193 PRO A N 1
ATOM 1500 C CA . PRO A 1 193 ? 21.341 2.461 -17.112 1.00 89.62 193 PRO A CA 1
ATOM 1501 C C . PRO A 1 193 ? 20.148 1.992 -17.963 1.00 89.62 193 PRO A C 1
ATOM 1503 O O . PRO A 1 193 ? 20.222 0.992 -18.682 1.00 89.62 193 PRO A O 1
ATOM 1506 N N . GLY A 1 194 ? 19.043 2.741 -17.899 1.00 89.38 194 GLY A N 1
ATOM 1507 C CA . GLY A 1 194 ? 17.804 2.441 -18.626 1.00 89.38 194 GLY A CA 1
ATOM 1508 C C . GLY A 1 194 ? 16.942 1.328 -18.015 1.00 89.38 194 GLY A C 1
ATOM 1509 O O . GLY A 1 194 ? 15.963 0.929 -18.643 1.00 89.38 194 GLY A O 1
ATOM 1510 N N . TYR A 1 195 ? 17.268 0.828 -16.816 1.00 93.19 195 TYR A N 1
ATOM 1511 C CA . TYR A 1 195 ? 16.495 -0.222 -16.138 1.00 93.19 195 TYR A CA 1
ATOM 1512 C C . TYR A 1 195 ? 15.026 0.166 -15.935 1.00 93.19 195 TYR A C 1
ATOM 1514 O O . TYR A 1 195 ? 14.136 -0.640 -16.189 1.00 93.19 195 TYR A O 1
ATOM 1522 N N . VAL A 1 196 ? 14.744 1.419 -15.561 1.00 92.50 196 VAL A N 1
ATOM 1523 C CA . VAL A 1 196 ? 13.362 1.869 -15.326 1.00 92.50 196 VAL A CA 1
ATOM 1524 C C . VAL A 1 196 ? 12.512 1.818 -16.596 1.00 92.50 196 VAL A C 1
ATOM 1526 O O . VAL A 1 196 ? 11.368 1.370 -16.551 1.00 92.50 196 VAL A O 1
ATOM 1529 N N . ASP A 1 197 ? 13.066 2.234 -17.733 1.00 93.06 197 ASP A N 1
ATOM 1530 C CA . ASP A 1 197 ? 12.343 2.251 -19.006 1.00 93.06 197 ASP A CA 1
ATOM 1531 C C . ASP A 1 197 ? 12.179 0.864 -19.625 1.00 93.06 197 ASP A C 1
ATOM 1533 O O . ASP A 1 197 ? 11.190 0.621 -20.312 1.00 93.06 197 ASP A O 1
ATOM 1537 N N . LYS A 1 198 ? 13.136 -0.040 -19.390 1.00 94.81 198 LYS A N 1
ATOM 1538 C CA . LYS A 1 198 ? 13.127 -1.401 -19.947 1.00 94.81 198 LYS A CA 1
ATOM 1539 C C . LYS A 1 198 ? 12.356 -2.395 -19.077 1.00 94.81 198 LYS A C 1
ATOM 1541 O O . LYS A 1 198 ? 11.710 -3.301 -19.599 1.00 94.81 198 LYS A O 1
ATOM 1546 N N . ILE A 1 199 ? 12.417 -2.223 -17.758 1.00 95.62 199 ILE A N 1
ATOM 1547 C CA . ILE A 1 199 ? 11.919 -3.190 -16.776 1.00 95.62 199 ILE A CA 1
ATOM 1548 C C . ILE A 1 199 ? 10.801 -2.582 -15.932 1.00 95.62 199 ILE A C 1
ATOM 1550 O O . ILE A 1 199 ? 9.635 -2.891 -16.160 1.00 95.62 199 ILE A O 1
ATOM 1554 N N . VAL A 1 200 ? 11.140 -1.672 -15.017 1.00 94.69 200 VAL A N 1
ATOM 1555 C CA . VAL A 1 200 ? 10.248 -1.219 -13.932 1.00 94.69 200 VAL A CA 1
ATOM 1556 C C . VAL A 1 200 ? 8.921 -0.669 -14.449 1.00 94.69 200 VAL A C 1
ATOM 1558 O O . VAL A 1 200 ? 7.853 -1.082 -14.005 1.00 94.69 200 VAL A O 1
ATOM 1561 N N . TRP A 1 201 ? 8.968 0.291 -15.377 1.00 95.62 201 TRP A N 1
ATOM 1562 C CA . TRP A 1 201 ? 7.757 0.951 -15.854 1.00 95.62 201 TRP A CA 1
ATOM 1563 C C . TRP A 1 201 ? 6.908 0.040 -16.750 1.00 95.62 201 TRP A C 1
ATOM 1565 O O . TRP A 1 201 ? 5.705 -0.047 -16.503 1.00 95.62 201 TRP A O 1
ATOM 1575 N N . PRO A 1 202 ? 7.480 -0.689 -17.732 1.00 95.75 202 PRO A N 1
ATOM 1576 C CA . PRO A 1 202 ? 6.721 -1.685 -18.484 1.00 95.75 202 PRO A CA 1
ATOM 1577 C C . PRO A 1 202 ? 6.069 -2.761 -17.609 1.00 95.75 202 PRO A C 1
ATOM 1579 O O . PRO A 1 202 ? 4.935 -3.145 -17.885 1.00 95.75 202 PRO A O 1
ATOM 1582 N N . GLU A 1 203 ? 6.745 -3.244 -16.562 1.00 96.38 203 GLU A N 1
ATOM 1583 C CA . GLU A 1 203 ? 6.154 -4.216 -15.635 1.00 96.38 203 GLU A CA 1
ATOM 1584 C C . GLU A 1 203 ? 5.018 -3.610 -14.804 1.00 96.38 203 GLU A C 1
ATOM 1586 O O . GLU A 1 203 ? 3.960 -4.225 -14.676 1.00 96.38 203 GLU A O 1
ATOM 1591 N N . TYR A 1 204 ? 5.177 -2.374 -14.316 1.00 96.50 204 TYR A N 1
ATOM 1592 C CA . TYR A 1 204 ? 4.097 -1.663 -13.630 1.00 96.50 204 TYR A CA 1
ATOM 1593 C C . TYR A 1 204 ? 2.859 -1.503 -14.523 1.00 96.50 204 TYR A C 1
ATOM 1595 O O . TYR A 1 204 ? 1.750 -1.805 -14.079 1.00 96.50 204 TYR A O 1
ATOM 1603 N N . VAL A 1 205 ? 3.047 -1.083 -15.782 1.00 96.62 205 VAL A N 1
ATOM 1604 C CA . VAL A 1 205 ? 1.963 -0.978 -16.773 1.00 96.62 205 VAL A CA 1
ATOM 1605 C C . VAL A 1 205 ? 1.309 -2.342 -16.977 1.00 96.62 205 VAL A C 1
ATOM 1607 O O . VAL A 1 205 ? 0.103 -2.458 -16.790 1.00 96.62 205 VAL A O 1
ATOM 1610 N N . ARG A 1 206 ? 2.089 -3.395 -17.250 1.00 95.69 206 ARG A N 1
ATOM 1611 C CA . ARG A 1 206 ? 1.574 -4.763 -17.440 1.00 95.69 206 ARG A CA 1
ATOM 1612 C C . ARG A 1 206 ? 0.727 -5.244 -16.256 1.00 95.69 206 ARG A C 1
ATOM 1614 O O . ARG A 1 206 ? -0.292 -5.899 -16.453 1.00 95.69 206 ARG A O 1
ATOM 1621 N N . ALA A 1 207 ? 1.145 -4.926 -15.035 1.00 95.31 207 ALA A N 1
ATOM 1622 C CA . ALA A 1 207 ? 0.465 -5.336 -13.812 1.00 95.31 207 ALA A CA 1
ATOM 1623 C C . ALA A 1 207 ? -0.819 -4.536 -13.511 1.00 95.31 207 ALA A C 1
ATOM 1625 O O . ALA A 1 207 ? -1.732 -5.068 -12.874 1.00 95.31 207 ALA A O 1
ATOM 1626 N N . HIS A 1 208 ? -0.923 -3.284 -13.977 1.00 95.94 208 HIS A N 1
ATOM 1627 C CA . HIS A 1 208 ? -1.961 -2.352 -13.516 1.00 95.94 208 HIS A CA 1
ATOM 1628 C C . HIS A 1 208 ? -2.811 -1.711 -14.614 1.00 95.94 208 HIS A C 1
ATOM 1630 O O . HIS A 1 208 ? -3.860 -1.178 -14.273 1.00 95.94 208 HIS A O 1
ATOM 1636 N N . GLU A 1 209 ? -2.443 -1.767 -15.900 1.00 96.38 209 GLU A N 1
ATOM 1637 C CA . GLU A 1 209 ? -3.170 -1.088 -16.994 1.00 96.38 209 GLU A CA 1
ATOM 1638 C C . GLU A 1 209 ? -4.667 -1.422 -16.999 1.00 96.38 209 GLU A C 1
ATOM 1640 O O . GLU A 1 209 ? -5.515 -0.554 -17.178 1.00 96.38 209 GLU A O 1
ATOM 1645 N N . TRP A 1 210 ? -5.013 -2.666 -16.674 1.00 94.56 210 TRP A N 1
ATOM 1646 C CA . TRP A 1 210 ? -6.388 -3.150 -16.593 1.00 94.56 210 TR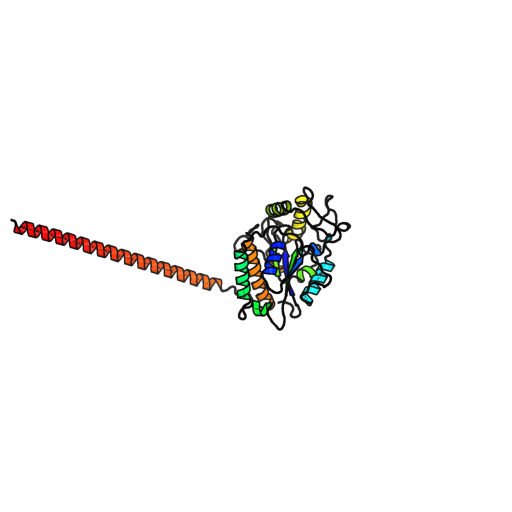P A CA 1
ATOM 1647 C C . TRP A 1 210 ? -7.247 -2.416 -15.544 1.00 94.56 210 TRP A C 1
ATOM 1649 O O . TRP A 1 210 ? -8.476 -2.480 -15.632 1.00 94.56 210 TRP A O 1
ATOM 1659 N N . MET A 1 211 ? -6.628 -1.747 -14.559 1.00 94.50 211 MET A N 1
ATOM 1660 C CA . MET A 1 211 ? -7.300 -0.931 -13.542 1.00 94.50 211 MET A CA 1
ATOM 1661 C C . MET A 1 211 ? -7.689 0.454 -14.058 1.00 94.50 211 MET A C 1
ATOM 1663 O O . MET A 1 211 ? -8.550 1.092 -13.451 1.00 94.50 211 MET A O 1
ATOM 1667 N N . PHE A 1 212 ? -7.073 0.926 -15.143 1.00 94.62 212 PHE A N 1
ATOM 1668 C CA . PHE A 1 212 ? -7.195 2.296 -15.633 1.00 94.62 212 PHE A CA 1
ATOM 1669 C C . PHE A 1 212 ? -8.058 2.393 -16.891 1.00 94.62 212 PHE A C 1
ATOM 1671 O O . PHE A 1 212 ? -8.147 1.460 -17.692 1.00 94.62 212 PHE A O 1
ATOM 1678 N N . GLU A 1 213 ? -8.731 3.531 -17.051 1.00 93.25 213 GLU A N 1
ATOM 1679 C CA . GLU A 1 213 ? -9.439 3.866 -18.287 1.00 93.25 213 GLU A CA 1
ATOM 1680 C C . GLU A 1 213 ? -8.445 3.903 -19.455 1.00 93.25 213 GLU A C 1
ATOM 1682 O O . GLU A 1 213 ? -7.347 4.445 -19.328 1.00 93.25 213 GLU A O 1
ATOM 1687 N N . ASP A 1 214 ? -8.813 3.278 -20.577 1.00 94.06 214 ASP A N 1
ATOM 1688 C CA . ASP A 1 214 ? -7.975 3.137 -21.778 1.00 94.06 214 ASP A CA 1
ATOM 1689 C C . ASP A 1 214 ? -6.589 2.492 -21.545 1.00 94.06 214 ASP A C 1
ATOM 1691 O O . ASP A 1 214 ? -5.714 2.586 -22.404 1.00 94.06 214 ASP A O 1
ATOM 1695 N N . GLY A 1 215 ? -6.369 1.841 -20.396 1.00 94.00 215 GLY A N 1
ATOM 1696 C CA . GLY A 1 215 ? -5.057 1.306 -20.015 1.00 94.00 215 GLY A CA 1
ATOM 1697 C C . GLY A 1 215 ? -4.039 2.368 -19.581 1.00 94.00 215 GLY A C 1
ATOM 1698 O O . GLY A 1 215 ? -2.865 2.057 -19.386 1.00 94.00 215 GLY A O 1
ATOM 1699 N N . ASP A 1 216 ? -4.454 3.628 -19.426 1.00 94.75 216 ASP A N 1
ATOM 1700 C CA . ASP A 1 216 ? -3.541 4.746 -19.197 1.00 94.75 216 ASP A CA 1
ATOM 1701 C C . ASP A 1 216 ? -3.242 4.950 -17.705 1.00 94.75 216 ASP A C 1
ATOM 1703 O O . ASP A 1 216 ? -3.926 5.688 -16.984 1.00 94.75 216 ASP A O 1
ATOM 1707 N N . VAL A 1 217 ? -2.164 4.311 -17.249 1.00 94.50 217 VAL A N 1
ATOM 1708 C CA . VAL A 1 217 ? -1.699 4.395 -15.859 1.00 94.50 217 VAL A CA 1
ATOM 1709 C C . VAL A 1 217 ? -1.220 5.792 -15.448 1.00 94.50 217 VAL A C 1
ATOM 1711 O O . VAL A 1 217 ? -0.976 5.997 -14.263 1.00 94.50 217 VAL A O 1
ATOM 1714 N N . GLU A 1 218 ? -1.078 6.757 -16.368 1.00 93.12 218 GLU A N 1
ATOM 1715 C CA . GLU A 1 218 ? -0.616 8.123 -16.070 1.00 93.12 218 GLU A CA 1
ATOM 1716 C C . GLU A 1 218 ? -1.754 9.144 -15.922 1.00 93.12 218 GLU A C 1
ATOM 1718 O O . GLU A 1 218 ? -1.530 10.246 -15.417 1.00 93.12 218 GLU A O 1
ATOM 1723 N N . LYS A 1 219 ? -2.997 8.785 -16.268 1.00 87.25 219 LYS A N 1
ATOM 1724 C CA . LYS A 1 219 ? -4.155 9.695 -16.182 1.00 87.25 219 LYS A CA 1
ATOM 1725 C C . LYS A 1 219 ? -4.895 9.695 -14.844 1.00 87.25 219 LYS A C 1
ATOM 1727 O O . LYS A 1 219 ? -5.866 10.432 -14.708 1.00 87.25 219 LYS A O 1
ATOM 1732 N N . ALA A 1 220 ? -4.468 8.897 -13.860 1.00 85.38 220 ALA A N 1
ATOM 1733 C CA . ALA A 1 220 ? -5.120 8.779 -12.544 1.00 85.38 220 ALA A CA 1
ATOM 1734 C C . ALA A 1 220 ? -6.628 8.438 -12.594 1.00 85.38 220 ALA A C 1
ATOM 1736 O O . ALA A 1 220 ? -7.358 8.692 -11.637 1.00 85.38 220 ALA A O 1
ATOM 1737 N N . ARG A 1 221 ? -7.107 7.838 -13.690 1.00 88.75 221 ARG A N 1
ATOM 1738 C CA . ARG A 1 221 ? -8.512 7.454 -13.877 1.00 88.75 221 ARG A CA 1
ATOM 1739 C C . ARG A 1 221 ? -8.658 5.946 -13.766 1.00 88.75 221 ARG A C 1
ATOM 1741 O O . ARG A 1 221 ? -8.398 5.224 -14.723 1.00 88.75 221 ARG A O 1
ATOM 1748 N N . LEU A 1 222 ? -9.043 5.475 -12.581 1.00 89.38 222 LEU A N 1
ATOM 1749 C CA . LEU A 1 222 ? -9.386 4.069 -12.387 1.00 89.38 222 LEU A CA 1
ATOM 1750 C C . LEU A 1 222 ? -10.774 3.794 -12.957 1.00 89.38 222 LEU A C 1
ATOM 1752 O O . LEU A 1 222 ? -11.705 4.568 -12.728 1.00 89.38 222 LEU A O 1
ATOM 1756 N N . ARG A 1 223 ? -10.929 2.646 -13.609 1.00 91.06 223 ARG A N 1
ATOM 1757 C CA . ARG A 1 223 ? -12.222 2.196 -14.119 1.00 91.06 223 ARG A CA 1
ATOM 1758 C C . ARG A 1 223 ? -13.214 1.982 -12.976 1.00 91.06 223 ARG A C 1
ATOM 1760 O O . ARG A 1 223 ? -12.888 1.345 -11.970 1.00 91.06 223 ARG A O 1
ATOM 1767 N N . GLY A 1 224 ? -14.440 2.473 -13.152 1.00 87.25 224 GLY A N 1
ATOM 1768 C CA . GLY A 1 224 ? -15.501 2.362 -12.146 1.00 87.25 224 GLY A CA 1
ATOM 1769 C C . GLY A 1 224 ? -15.803 0.916 -11.740 1.00 87.25 224 GLY A C 1
ATOM 1770 O O . GLY A 1 224 ? -15.862 0.617 -10.551 1.00 87.25 224 GLY A O 1
ATOM 1771 N N . ASP A 1 225 ? -15.876 -0.000 -12.710 1.00 88.06 225 ASP A N 1
ATOM 1772 C CA . ASP A 1 225 ? -16.138 -1.424 -12.467 1.00 88.06 225 ASP A CA 1
ATOM 1773 C C . ASP A 1 225 ? -15.021 -2.104 -11.662 1.00 88.06 225 ASP A C 1
ATOM 1775 O O . ASP A 1 225 ? -15.279 -2.967 -10.823 1.00 88.06 225 ASP A O 1
ATOM 1779 N N . VAL A 1 226 ? -13.767 -1.696 -11.873 1.00 87.06 226 VAL A N 1
ATOM 1780 C CA . VAL A 1 226 ? -12.624 -2.203 -11.103 1.00 87.06 226 VAL A CA 1
ATOM 1781 C C . VAL A 1 226 ? -12.680 -1.705 -9.661 1.00 87.06 226 VAL A C 1
ATOM 1783 O O . VAL A 1 226 ? -12.470 -2.497 -8.738 1.00 87.06 226 VAL A O 1
ATOM 1786 N N . ARG A 1 227 ? -12.993 -0.418 -9.460 1.00 85.62 227 ARG A N 1
ATOM 1787 C CA . ARG A 1 227 ? -13.135 0.178 -8.123 1.00 85.62 227 ARG A CA 1
ATOM 1788 C C . ARG A 1 227 ? -14.239 -0.504 -7.326 1.00 85.62 227 ARG A C 1
ATOM 1790 O O . ARG A 1 227 ? -13.990 -0.889 -6.189 1.00 85.62 227 ARG A O 1
ATOM 1797 N N . GLU A 1 228 ? -15.407 -0.694 -7.932 1.00 85.88 228 GLU A N 1
ATOM 1798 C CA . GLU A 1 228 ? -16.553 -1.347 -7.294 1.00 85.88 228 GLU A CA 1
ATOM 1799 C C . GLU A 1 228 ? -16.247 -2.813 -6.967 1.00 85.88 228 GLU A C 1
ATOM 1801 O O . GLU A 1 228 ? -16.406 -3.250 -5.829 1.00 85.88 228 GLU A O 1
ATOM 1806 N N . ARG A 1 229 ? -15.724 -3.569 -7.941 1.00 87.88 229 ARG A N 1
ATOM 1807 C CA . ARG A 1 229 ? -15.465 -5.004 -7.773 1.00 87.88 229 ARG A CA 1
ATOM 1808 C C . ARG A 1 229 ? -14.381 -5.308 -6.740 1.00 87.88 229 ARG A C 1
ATOM 1810 O O . ARG A 1 229 ? -14.490 -6.303 -6.029 1.00 87.88 229 ARG A O 1
ATOM 1817 N N . LEU A 1 230 ? -13.303 -4.523 -6.699 1.00 87.38 230 LEU A N 1
ATOM 1818 C CA . LEU A 1 230 ? -12.176 -4.788 -5.796 1.00 87.38 230 LEU A CA 1
ATOM 1819 C C . LEU A 1 230 ? -12.234 -4.004 -4.483 1.00 87.38 230 LEU A C 1
ATOM 1821 O O . LEU A 1 230 ? -11.529 -4.371 -3.539 1.00 87.38 230 LEU A O 1
ATOM 1825 N N . GLY A 1 231 ? -13.009 -2.918 -4.433 1.00 91.38 231 GLY A N 1
ATOM 1826 C CA . GLY A 1 231 ? -12.993 -1.969 -3.322 1.00 91.38 231 GLY A CA 1
ATOM 1827 C C . GLY A 1 231 ? -11.656 -1.236 -3.184 1.00 91.38 231 GLY A C 1
ATOM 1828 O O . GLY A 1 231 ? -11.215 -0.980 -2.066 1.00 91.38 231 GLY A O 1
ATOM 1829 N N . VAL A 1 232 ? -10.962 -0.956 -4.297 1.00 92.31 232 VAL A N 1
ATOM 1830 C CA . VAL A 1 232 ? -9.684 -0.223 -4.259 1.00 92.31 232 VAL A CA 1
ATOM 1831 C C . VAL A 1 232 ? -9.943 1.249 -3.960 1.00 92.31 232 VAL A C 1
ATOM 1833 O O . VAL A 1 232 ? -10.655 1.943 -4.689 1.00 92.31 232 VAL A O 1
ATOM 1836 N N . LEU A 1 233 ? -9.308 1.727 -2.898 1.00 93.94 233 LEU A N 1
ATOM 1837 C CA . LEU A 1 233 ? -9.332 3.109 -2.464 1.00 93.94 233 LEU A CA 1
ATOM 1838 C C . LEU A 1 233 ? -8.136 3.848 -3.057 1.00 93.94 233 LEU A C 1
ATOM 1840 O O . LEU A 1 233 ? -6.985 3.437 -2.913 1.00 93.94 233 LEU A O 1
ATOM 1844 N N . VAL A 1 234 ? -8.417 4.991 -3.668 1.00 92.56 234 VAL A N 1
ATOM 1845 C CA . VAL A 1 234 ? -7.418 5.950 -4.144 1.00 92.56 234 VAL A CA 1
ATOM 1846 C C . VAL A 1 234 ? -7.652 7.293 -3.473 1.00 92.56 234 VAL A C 1
ATOM 1848 O O . VAL A 1 234 ? -8.779 7.608 -3.086 1.00 92.56 234 VAL A O 1
ATOM 1851 N N . ASN A 1 235 ? -6.596 8.096 -3.346 1.00 89.62 235 ASN A N 1
ATOM 1852 C CA . ASN A 1 235 ? -6.711 9.459 -2.840 1.00 89.62 235 ASN A CA 1
ATOM 1853 C C . ASN A 1 235 ? -7.368 10.366 -3.899 1.00 89.62 235 ASN A C 1
ATOM 1855 O O . ASN A 1 235 ? -6.706 11.103 -4.638 1.00 89.62 235 ASN A O 1
ATOM 1859 N N . SER A 1 236 ? -8.690 10.272 -4.006 1.00 79.50 236 SER A N 1
ATOM 1860 C CA . SER A 1 236 ? -9.542 11.166 -4.785 1.00 79.50 236 SER A CA 1
ATOM 1861 C C . SER A 1 236 ? -10.222 12.167 -3.852 1.00 79.50 236 SER A C 1
ATOM 1863 O O . SER A 1 236 ? -10.590 11.825 -2.728 1.00 79.50 236 SER A O 1
ATOM 1865 N N . LYS A 1 237 ? -10.430 13.406 -4.315 1.00 65.06 237 LYS A 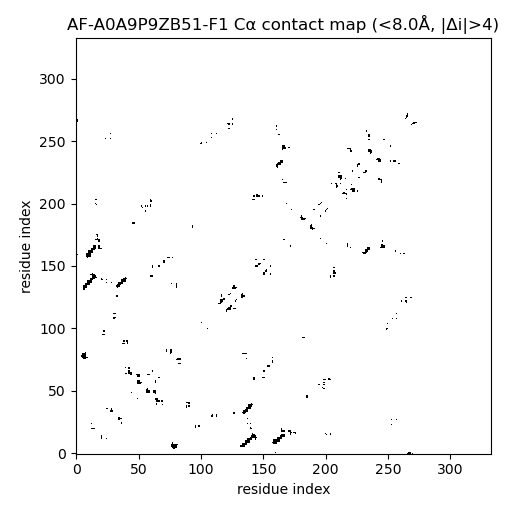N 1
ATOM 1866 C CA . LYS A 1 237 ? -11.340 14.323 -3.612 1.00 65.06 237 LYS A CA 1
ATOM 1867 C C . LYS A 1 237 ? -12.794 13.853 -3.800 1.00 65.06 237 LYS A C 1
ATOM 1869 O O . LYS A 1 237 ? -13.031 12.839 -4.455 1.00 65.06 237 LYS A O 1
ATOM 1874 N N . LYS A 1 238 ? -13.736 14.550 -3.147 1.00 56.31 238 LYS A N 1
ATOM 1875 C CA . LYS A 1 238 ? -15.185 14.262 -3.150 1.00 56.31 238 LYS A CA 1
ATOM 1876 C C . LYS A 1 238 ? -15.700 13.898 -4.551 1.00 56.31 238 LYS A C 1
ATOM 1878 O O . LYS A 1 238 ? -15.160 14.361 -5.553 1.00 56.31 238 LYS A O 1
ATOM 1883 N N . GLU A 1 239 ? -16.771 13.106 -4.584 1.00 48.12 239 GLU A N 1
ATOM 1884 C CA . GLU A 1 239 ? -17.530 12.779 -5.796 1.00 48.12 239 GLU A CA 1
ATOM 1885 C C . GLU A 1 239 ? -17.652 13.987 -6.740 1.00 48.12 239 GLU A C 1
ATOM 1887 O O . GLU A 1 239 ? -18.133 15.050 -6.345 1.00 48.12 239 GLU A O 1
ATOM 1892 N N . GLY A 1 240 ? -17.170 13.822 -7.976 1.00 51.91 240 GLY A N 1
ATOM 1893 C CA . GLY A 1 240 ? -17.205 14.850 -9.020 1.00 51.91 240 GLY A CA 1
ATOM 1894 C C . GLY A 1 240 ? -15.904 15.629 -9.259 1.00 51.91 240 GLY A C 1
ATOM 1895 O O . GLY A 1 240 ? -15.822 16.323 -10.269 1.00 51.91 240 GLY A O 1
ATOM 1896 N N . GLU A 1 241 ? -14.874 15.511 -8.412 1.00 60.19 241 GLU A N 1
ATOM 1897 C CA . GLU A 1 241 ? -13.548 16.096 -8.685 1.00 60.19 241 GLU A CA 1
ATOM 1898 C C . GLU A 1 241 ? -12.580 15.095 -9.341 1.00 60.19 241 GLU A C 1
ATOM 1900 O O . GLU A 1 241 ? -12.549 13.912 -8.994 1.00 60.19 241 GLU A O 1
ATOM 1905 N N . GLU A 1 242 ? -11.744 15.573 -10.273 1.00 64.19 242 GLU A N 1
ATOM 1906 C CA . GLU A 1 242 ? -10.734 14.732 -10.923 1.00 64.19 242 GLU A CA 1
ATOM 1907 C C . GLU A 1 242 ? -9.723 14.180 -9.904 1.00 64.19 242 GLU A C 1
ATOM 1909 O O . GLU A 1 242 ? -9.167 14.891 -9.057 1.00 64.19 242 GLU A O 1
ATOM 1914 N N . THR A 1 243 ? -9.461 12.875 -10.001 1.00 78.31 243 THR A N 1
ATOM 1915 C CA . THR A 1 243 ? -8.403 12.235 -9.218 1.00 78.31 243 THR A CA 1
ATOM 1916 C C . THR A 1 243 ? -7.055 12.721 -9.738 1.00 78.31 243 THR A C 1
ATOM 1918 O O . THR A 1 243 ? -6.810 12.742 -10.941 1.00 78.31 243 THR A O 1
ATOM 1921 N N . LYS A 1 244 ? -6.181 13.150 -8.824 1.00 83.31 244 LYS A N 1
ATOM 1922 C CA . LYS A 1 244 ? -4.909 13.791 -9.162 1.00 83.31 244 LYS A CA 1
ATOM 1923 C C . LYS A 1 244 ? -3.750 12.843 -8.866 1.00 83.31 244 LYS A C 1
ATOM 1925 O O . LYS A 1 244 ? -3.685 12.291 -7.769 1.00 83.31 244 LYS A O 1
ATOM 1930 N N . MET A 1 245 ? -2.821 12.722 -9.813 1.00 88.62 245 MET A N 1
ATOM 1931 C CA . MET A 1 245 ? -1.503 12.126 -9.576 1.00 88.62 245 MET A CA 1
ATOM 1932 C C . MET A 1 245 ? -0.676 12.955 -8.589 1.00 88.62 245 MET A C 1
ATOM 1934 O O . MET A 1 245 ? -0.880 14.160 -8.431 1.00 88.62 245 MET A O 1
ATOM 1938 N N . ASP A 1 246 ? 0.330 12.323 -7.986 1.00 92.00 246 ASP A N 1
ATOM 1939 C CA . ASP A 1 246 ? 1.436 13.018 -7.321 1.00 92.00 246 ASP A CA 1
ATOM 1940 C C . ASP A 1 246 ? 1.020 13.945 -6.176 1.00 92.00 246 ASP A C 1
ATOM 1942 O O . ASP A 1 246 ? 1.712 14.936 -5.905 1.00 92.00 246 ASP A O 1
ATOM 1946 N N . ARG A 1 247 ? -0.078 13.614 -5.489 1.00 90.75 247 ARG A N 1
ATOM 1947 C CA . ARG A 1 247 ? -0.562 14.366 -4.328 1.00 90.75 247 ARG A CA 1
ATOM 1948 C C . ARG A 1 247 ? 0.518 14.566 -3.271 1.00 90.75 247 ARG A C 1
ATOM 1950 O O . ARG A 1 247 ? 1.521 13.843 -3.209 1.00 90.75 247 ARG A O 1
ATOM 1957 N N . ASP A 1 248 ? 0.293 15.593 -2.458 1.00 92.44 248 ASP A N 1
ATOM 1958 C CA . ASP A 1 248 ? 1.142 15.856 -1.312 1.00 92.44 248 ASP A CA 1
ATOM 1959 C C . ASP A 1 248 ? 1.166 14.634 -0.381 1.00 92.44 248 ASP A C 1
ATOM 1961 O O . ASP A 1 248 ? 0.186 13.890 -0.247 1.00 92.44 248 ASP A O 1
ATOM 1965 N N . PHE A 1 249 ? 2.323 14.386 0.226 1.00 93.50 249 PHE A N 1
ATOM 1966 C CA . PHE A 1 249 ? 2.488 13.197 1.051 1.00 93.50 249 PHE A CA 1
ATOM 1967 C C . PHE A 1 249 ? 1.730 13.322 2.381 1.00 93.50 249 PHE A C 1
ATOM 1969 O O . PHE A 1 249 ? 1.221 12.319 2.876 1.00 93.50 249 PHE A O 1
ATOM 1976 N N . GLY A 1 250 ? 1.588 14.536 2.923 1.00 95.25 250 GLY A N 1
ATOM 1977 C CA . GLY A 1 250 ? 0.748 14.812 4.088 1.00 95.25 250 GLY A CA 1
ATOM 1978 C C . GLY A 1 250 ? -0.727 14.547 3.798 1.00 95.25 250 GLY A C 1
ATOM 1979 O O . GLY A 1 250 ? -1.358 13.796 4.540 1.00 95.25 250 GLY A O 1
ATOM 1980 N N . GLU A 1 251 ? -1.238 15.046 2.665 1.00 94.12 251 GLU A N 1
ATOM 1981 C CA . GLU A 1 251 ? -2.598 14.726 2.187 1.00 94.12 251 GLU A CA 1
ATOM 1982 C C . GLU A 1 251 ? -2.801 13.213 1.999 1.00 94.12 251 GLU A C 1
ATOM 1984 O O . GLU A 1 251 ? -3.879 12.681 2.257 1.00 94.12 251 GLU A O 1
ATOM 1989 N N . THR A 1 252 ? -1.769 12.504 1.534 1.00 95.38 252 THR A N 1
ATOM 1990 C CA . THR A 1 252 ? -1.813 11.048 1.334 1.00 95.38 252 THR A CA 1
ATOM 1991 C C . THR A 1 252 ? -1.861 10.292 2.658 1.00 95.38 252 THR A C 1
ATOM 1993 O O . THR A 1 252 ? -2.639 9.348 2.785 1.00 95.38 252 THR A O 1
ATOM 1996 N N . LEU A 1 253 ? -1.072 10.705 3.652 1.00 97.38 253 LEU A N 1
ATOM 1997 C CA . LEU A 1 253 ? -1.107 10.103 4.982 1.00 97.38 253 LEU A CA 1
ATOM 1998 C C . LEU A 1 253 ? -2.463 10.324 5.659 1.00 97.38 253 LEU A C 1
ATOM 2000 O O . LEU A 1 253 ? -3.032 9.376 6.197 1.00 97.38 253 LEU A O 1
ATOM 2004 N N . GLU A 1 254 ? -2.980 11.553 5.621 1.00 96.69 254 GLU A N 1
ATOM 2005 C CA . GLU A 1 254 ? -4.276 11.896 6.213 1.00 96.69 254 GLU A CA 1
ATOM 2006 C C . GLU A 1 254 ? -5.404 11.071 5.579 1.00 96.69 254 GLU A C 1
ATOM 2008 O O . GLU A 1 254 ? -6.132 10.377 6.289 1.00 96.69 254 GLU A O 1
ATOM 2013 N N . TRP A 1 255 ? -5.466 11.032 4.243 1.00 96.19 255 TRP A N 1
ATOM 2014 C CA . TRP A 1 255 ? -6.425 10.206 3.506 1.00 96.19 255 TRP A CA 1
ATOM 2015 C C . TRP A 1 255 ? -6.337 8.717 3.869 1.00 96.19 255 TRP A C 1
ATOM 2017 O O . TRP A 1 255 ? -7.370 8.060 4.035 1.00 96.19 255 TRP A O 1
ATOM 2027 N N . ALA A 1 256 ? -5.123 8.169 3.976 1.00 98.12 256 ALA A N 1
ATOM 2028 C CA . ALA A 1 256 ? -4.925 6.761 4.296 1.00 98.12 256 ALA A CA 1
ATOM 2029 C C . ALA A 1 256 ? -5.428 6.440 5.709 1.00 98.12 256 ALA A C 1
ATOM 2031 O O . ALA A 1 256 ? -6.158 5.468 5.887 1.00 98.12 256 ALA A O 1
ATOM 2032 N N . VAL A 1 257 ? -5.100 7.275 6.699 1.00 98.44 257 VAL A N 1
ATOM 2033 C CA . VAL A 1 257 ? -5.552 7.105 8.090 1.00 98.44 257 VAL A CA 1
ATOM 2034 C C . VAL A 1 257 ? -7.074 7.164 8.186 1.00 98.44 257 VAL A C 1
ATOM 2036 O O . VAL A 1 257 ? -7.683 6.266 8.766 1.00 98.44 257 VAL A O 1
ATOM 2039 N N . GLU A 1 258 ? -7.698 8.167 7.568 1.00 97.31 258 GLU A N 1
ATOM 2040 C CA . GLU A 1 258 ? -9.157 8.314 7.571 1.00 97.31 258 GLU A CA 1
ATOM 2041 C C . GLU A 1 258 ? -9.854 7.156 6.855 1.00 97.31 258 GLU A C 1
ATOM 2043 O O . GLU A 1 258 ? -10.867 6.641 7.331 1.00 97.31 258 GLU A O 1
ATOM 2048 N N . SER A 1 259 ? -9.290 6.704 5.734 1.00 97.50 259 SER A N 1
ATOM 2049 C CA . SER A 1 259 ? -9.812 5.558 4.993 1.00 97.50 259 SER A CA 1
ATOM 2050 C C . SER A 1 259 ? -9.718 4.268 5.796 1.00 97.50 259 SER A C 1
ATOM 2052 O O . SER A 1 259 ? -10.685 3.516 5.836 1.00 97.50 259 SER A O 1
ATOM 2054 N N . ILE A 1 260 ? -8.602 4.028 6.484 1.00 98.31 260 ILE A N 1
ATOM 2055 C CA . ILE A 1 260 ? -8.430 2.845 7.333 1.00 98.31 260 ILE A CA 1
ATOM 2056 C C . ILE A 1 260 ? -9.422 2.867 8.495 1.00 98.31 260 ILE A C 1
ATOM 2058 O O . ILE A 1 260 ? -10.094 1.868 8.730 1.00 98.31 260 ILE A O 1
ATOM 2062 N N . MET A 1 261 ? -9.561 3.995 9.198 1.00 97.81 261 MET A N 1
ATOM 2063 C CA . MET A 1 261 ? -10.523 4.127 10.299 1.00 97.81 261 MET A CA 1
ATOM 2064 C C . MET A 1 261 ? -11.953 3.840 9.828 1.00 97.81 261 MET A C 1
ATOM 2066 O O . MET A 1 261 ? -12.639 3.010 10.424 1.00 97.81 261 MET A O 1
ATOM 2070 N N . ARG A 1 262 ? -12.375 4.461 8.718 1.00 96.56 262 ARG A N 1
ATOM 2071 C CA . ARG A 1 262 ? -13.703 4.256 8.123 1.00 96.56 262 ARG A CA 1
ATOM 2072 C C . ARG A 1 262 ? -13.932 2.799 7.722 1.00 96.56 262 ARG A C 1
ATOM 2074 O O . ARG A 1 262 ? -14.956 2.219 8.077 1.00 96.56 262 ARG A O 1
ATOM 2081 N N . GLU A 1 263 ? -12.985 2.189 7.014 1.00 96.94 263 GLU A N 1
ATOM 2082 C CA . GLU A 1 263 ? -13.127 0.803 6.566 1.00 96.94 263 GLU A CA 1
ATOM 2083 C C . GLU A 1 263 ? -13.106 -0.193 7.727 1.00 96.94 263 GLU A C 1
ATOM 2085 O O . GLU A 1 263 ? -13.848 -1.172 7.695 1.00 96.94 263 GLU A O 1
ATOM 2090 N N . LEU A 1 264 ? -12.322 0.052 8.781 1.00 95.94 264 LEU A N 1
ATOM 2091 C CA . LEU A 1 264 ? -12.352 -0.773 9.990 1.00 95.94 264 LEU A CA 1
ATOM 2092 C C . LEU A 1 264 ? -13.726 -0.711 10.669 1.00 95.94 264 LEU A C 1
ATOM 2094 O O . LEU A 1 264 ? -14.265 -1.751 11.051 1.00 95.94 264 LEU A O 1
ATOM 2098 N N . GLU A 1 265 ? -14.325 0.477 10.778 1.00 95.44 265 GLU A N 1
ATOM 2099 C CA . GLU A 1 265 ? -15.690 0.623 11.293 1.00 95.44 265 GLU A CA 1
ATOM 2100 C C . GLU A 1 265 ? -16.711 -0.133 10.438 1.00 95.44 265 GLU A C 1
ATOM 2102 O O . GLU A 1 265 ? -17.525 -0.888 10.976 1.00 95.44 265 GLU A O 1
ATOM 2107 N N . ARG A 1 266 ? -16.635 0.001 9.111 1.00 95.12 266 ARG A N 1
ATOM 2108 C CA . ARG A 1 266 ? -17.527 -0.694 8.176 1.00 95.12 266 ARG A CA 1
ATOM 2109 C C . ARG A 1 266 ? -17.376 -2.214 8.252 1.00 95.12 266 ARG A C 1
ATOM 2111 O O . ARG A 1 266 ? -18.366 -2.942 8.306 1.00 95.12 266 ARG A O 1
ATOM 2118 N N . LEU A 1 267 ? -16.142 -2.715 8.256 1.00 94.06 267 LEU A N 1
ATOM 2119 C CA . LEU A 1 267 ? -15.847 -4.148 8.195 1.00 94.06 267 LEU A CA 1
ATOM 2120 C C . LEU A 1 267 ? -16.139 -4.882 9.505 1.00 94.06 267 LEU A C 1
ATOM 2122 O O . LEU A 1 267 ? -16.530 -6.052 9.447 1.00 94.06 267 LEU A O 1
ATOM 2126 N N . VAL A 1 268 ? -15.935 -4.224 10.652 1.00 92.19 268 VAL A N 1
ATOM 2127 C CA . VAL A 1 268 ? -16.019 -4.849 11.982 1.00 92.19 268 VAL A CA 1
ATOM 2128 C C . VAL A 1 268 ? -17.334 -4.535 12.690 1.00 92.19 268 VAL A C 1
ATOM 2130 O O . VAL A 1 268 ? -17.896 -5.420 13.330 1.00 92.19 268 VAL A O 1
ATOM 2133 N N . LEU A 1 269 ? -17.839 -3.303 12.581 1.00 91.31 269 LEU A N 1
ATOM 2134 C CA . LEU A 1 269 ? -19.067 -2.875 13.262 1.00 91.31 269 LEU A CA 1
ATOM 2135 C C . LEU A 1 269 ? -20.292 -2.880 12.339 1.00 91.31 269 LEU A C 1
ATOM 2137 O O . LEU A 1 269 ? -21.407 -2.701 12.821 1.00 91.31 269 LEU A O 1
ATOM 2141 N N . GLY A 1 270 ? -20.102 -3.067 11.029 1.00 85.94 270 GLY A N 1
ATOM 2142 C CA . GLY A 1 270 ? -21.196 -3.063 10.057 1.00 85.94 270 GLY A CA 1
ATOM 2143 C C . GLY A 1 270 ? -21.843 -1.691 9.867 1.00 85.94 270 GLY A C 1
ATOM 2144 O O . GLY A 1 270 ? -22.989 -1.626 9.435 1.00 85.94 270 GLY A O 1
ATOM 2145 N N . LYS A 1 271 ? -21.143 -0.600 10.208 1.00 74.50 271 LYS A N 1
ATOM 2146 C CA . LYS A 1 271 ? -21.618 0.752 9.905 1.00 74.50 271 LYS A CA 1
ATOM 2147 C C . LYS A 1 271 ? -21.589 0.961 8.391 1.00 74.50 271 LYS A C 1
ATOM 2149 O O . LYS A 1 271 ? -20.513 0.965 7.796 1.00 74.50 271 LYS A O 1
ATOM 2154 N N . GLU A 1 272 ? -22.759 1.094 7.780 1.00 60.09 272 GLU A N 1
ATOM 2155 C CA . GLU A 1 272 ? -22.886 1.567 6.399 1.00 60.09 272 GLU A CA 1
ATOM 2156 C C . GLU A 1 272 ? -22.572 3.069 6.331 1.00 60.09 272 GLU A C 1
ATOM 2158 O O . GLU A 1 272 ? -22.594 3.761 7.353 1.00 60.09 272 GLU A O 1
ATOM 2163 N N . GLU A 1 273 ? -22.226 3.568 5.142 1.00 50.94 273 GLU A N 1
ATOM 2164 C CA . GLU A 1 273 ? -21.997 4.996 4.920 1.00 50.94 273 GLU A CA 1
ATOM 2165 C C . GLU A 1 273 ? -23.240 5.791 5.351 1.00 50.94 273 GLU A C 1
ATOM 2167 O O . GLU A 1 273 ? -24.312 5.667 4.761 1.00 50.94 273 GLU A O 1
ATOM 2172 N N . GLU A 1 274 ? -23.112 6.636 6.381 1.00 42.81 274 GLU A N 1
ATOM 2173 C CA . GLU A 1 274 ? -24.065 7.724 6.601 1.00 42.81 274 GLU A CA 1
ATOM 2174 C C . GLU A 1 274 ? -23.849 8.772 5.500 1.00 42.81 274 GLU A C 1
ATOM 2176 O O . GLU A 1 274 ? -23.269 9.834 5.722 1.00 42.81 274 GLU A O 1
ATOM 2181 N N . ASP A 1 275 ? -24.342 8.497 4.296 1.00 38.53 275 ASP A N 1
ATOM 2182 C CA . ASP A 1 275 ? -24.280 9.418 3.155 1.00 38.53 275 ASP A CA 1
ATOM 2183 C C . ASP A 1 275 ? -25.214 10.648 3.314 1.00 38.53 275 ASP A C 1
ATOM 2185 O O . ASP A 1 275 ? -25.467 11.405 2.382 1.00 38.53 275 ASP A O 1
ATOM 2189 N N . GLY A 1 276 ? -25.720 10.897 4.530 1.00 37.00 276 GLY A N 1
ATOM 2190 C CA . GLY A 1 276 ? -26.693 11.944 4.858 1.00 37.00 276 GLY A CA 1
ATOM 2191 C C . GLY A 1 276 ? -26.183 13.106 5.720 1.00 37.00 276 GLY A C 1
ATOM 2192 O O . GLY A 1 276 ? -26.943 14.038 5.976 1.00 37.00 276 GLY A O 1
ATOM 2193 N N . GLN A 1 277 ? -24.927 13.119 6.187 1.00 38.50 277 GLN A N 1
ATOM 2194 C CA . GLN A 1 277 ? -24.455 14.200 7.079 1.00 38.50 277 GLN A CA 1
ATOM 2195 C C . GLN A 1 277 ? -23.943 15.467 6.365 1.00 38.50 277 GLN A C 1
ATOM 2197 O O . GLN A 1 277 ? -23.787 16.504 7.011 1.00 38.50 277 GLN A O 1
ATOM 2202 N N . LYS A 1 278 ? -23.763 15.454 5.035 1.00 42.53 278 LYS A N 1
ATOM 2203 C CA . LYS A 1 278 ? -23.305 16.646 4.286 1.00 42.53 278 LYS A CA 1
ATOM 2204 C C . LYS A 1 278 ? -24.392 17.701 4.052 1.00 42.53 278 LYS A C 1
ATOM 2206 O O . LYS A 1 278 ? -24.048 18.876 3.941 1.00 42.53 278 LYS A O 1
ATOM 2211 N N . GLU A 1 279 ? -25.675 17.335 4.007 1.00 42.25 279 GLU A N 1
ATOM 2212 C CA . GLU A 1 279 ? -26.754 18.329 3.859 1.00 42.25 279 GLU A CA 1
ATOM 2213 C C . GLU A 1 279 ? -26.948 19.135 5.151 1.00 42.25 279 GLU A C 1
ATOM 2215 O O . GLU A 1 279 ? -26.978 20.363 5.114 1.00 42.25 279 GLU A O 1
ATOM 2220 N N . GLY A 1 280 ? -26.933 18.474 6.313 1.00 36.66 280 GLY A N 1
ATOM 2221 C CA . GLY A 1 280 ? -27.129 19.139 7.605 1.00 36.66 280 GLY A CA 1
ATOM 2222 C C . GLY A 1 280 ? -25.957 20.012 8.078 1.00 36.66 280 GLY A C 1
ATOM 2223 O O . GLY A 1 280 ? -26.152 20.869 8.944 1.00 36.66 280 GLY A O 1
ATOM 2224 N N . GLU A 1 281 ? -24.739 19.806 7.566 1.00 42.97 281 GLU A N 1
ATOM 2225 C CA . GLU A 1 281 ? -23.597 20.701 7.818 1.00 42.97 281 GLU A CA 1
ATOM 2226 C C . GLU A 1 281 ? -23.580 21.893 6.861 1.00 42.97 281 GLU A C 1
ATOM 2228 O O . GLU A 1 281 ? -23.368 23.017 7.314 1.00 42.97 281 GLU A O 1
ATOM 2233 N N . LYS A 1 282 ? -23.898 21.677 5.578 1.00 47.16 282 LYS A N 1
ATOM 2234 C CA . LYS A 1 282 ? -23.996 22.752 4.585 1.00 47.16 282 LYS A CA 1
ATOM 2235 C C . LYS A 1 282 ? -25.147 23.710 4.902 1.00 47.16 282 LYS A C 1
ATOM 2237 O O . LYS A 1 282 ? -24.949 24.918 4.879 1.00 47.16 282 LYS A O 1
ATOM 2242 N N . GLU A 1 283 ? -26.306 23.194 5.320 1.00 51.56 283 GLU A N 1
ATOM 2243 C CA . GLU A 1 283 ? -27.421 24.02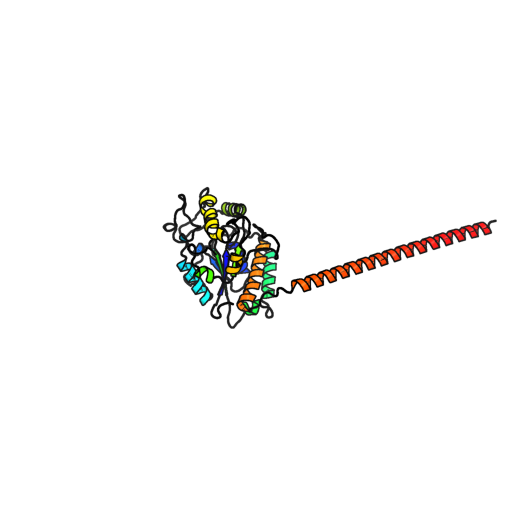9 5.791 1.00 51.56 283 GLU A CA 1
ATOM 2244 C C . GLU A 1 283 ? -27.067 24.811 7.067 1.00 51.56 283 GLU A C 1
ATOM 2246 O O . GLU A 1 283 ? -27.429 25.982 7.199 1.00 51.56 283 GLU A O 1
ATOM 2251 N N . ARG A 1 284 ? -26.305 24.209 7.995 1.00 52.28 284 ARG A N 1
ATOM 2252 C CA . ARG A 1 284 ? -25.851 24.887 9.223 1.00 52.28 284 ARG A CA 1
ATOM 2253 C C . ARG A 1 284 ? -24.771 25.937 8.969 1.00 52.28 284 ARG A C 1
ATOM 2255 O O . ARG A 1 284 ? -24.720 26.923 9.709 1.00 52.28 284 ARG A O 1
ATOM 2262 N N . GLU A 1 285 ? -23.905 25.751 7.976 1.00 62.22 285 GLU A N 1
ATOM 2263 C CA . GLU A 1 285 ? -22.949 26.776 7.544 1.00 62.22 285 GLU A CA 1
ATOM 2264 C C . GLU A 1 285 ? -23.642 27.912 6.786 1.00 62.22 285 GLU A C 1
ATOM 2266 O O . GLU A 1 285 ? -23.439 29.072 7.152 1.00 62.22 285 GLU A O 1
ATOM 2271 N N . ASP A 1 286 ? -24.551 27.601 5.858 1.00 66.38 286 ASP A N 1
ATOM 2272 C CA . ASP A 1 286 ? -25.339 28.593 5.117 1.00 66.38 286 ASP A CA 1
ATOM 2273 C C . ASP A 1 286 ? -26.218 29.442 6.060 1.00 66.38 286 ASP A C 1
ATOM 2275 O O . ASP A 1 286 ? -26.352 30.657 5.882 1.00 66.38 286 ASP A O 1
ATOM 2279 N N . GLU A 1 287 ? -26.804 28.849 7.110 1.00 70.56 287 GLU A N 1
ATOM 2280 C CA . GLU A 1 287 ? -27.535 29.601 8.140 1.00 70.56 287 GLU A CA 1
ATOM 2281 C C . GLU A 1 287 ? -26.618 30.494 8.987 1.00 70.56 287 GLU A C 1
ATOM 2283 O O . GLU A 1 287 ? -26.983 31.634 9.305 1.00 70.56 287 GLU A O 1
ATOM 2288 N N . LYS A 1 288 ? -25.419 30.016 9.349 1.00 73.19 288 LYS A N 1
ATOM 2289 C CA . LYS A 1 288 ? -24.433 30.817 10.092 1.00 73.19 288 LYS A CA 1
ATOM 2290 C C . LYS A 1 288 ? -23.926 31.990 9.257 1.00 73.19 288 LYS A C 1
ATOM 2292 O O . LYS A 1 288 ? -23.766 33.084 9.804 1.00 73.19 288 LYS A O 1
ATOM 2297 N N . GLU A 1 289 ? -23.706 31.794 7.961 1.00 76.56 289 GLU A N 1
ATOM 2298 C CA . GLU A 1 289 ? -23.271 32.844 7.042 1.00 76.56 289 GLU A CA 1
ATOM 2299 C C . GLU A 1 289 ? -24.372 33.891 6.832 1.00 76.56 289 GLU A C 1
ATOM 2301 O O . GLU A 1 289 ? -24.138 35.080 7.069 1.00 76.56 289 GLU A O 1
ATOM 2306 N N . LYS A 1 290 ? -25.618 33.464 6.573 1.00 80.00 290 LYS A N 1
ATOM 2307 C CA . LYS A 1 290 ? -26.781 34.369 6.493 1.00 80.00 290 LYS A CA 1
ATOM 2308 C C . LYS A 1 290 ? -27.001 35.165 7.781 1.00 80.00 290 LYS A C 1
ATOM 2310 O O . LYS A 1 290 ? -27.419 36.326 7.734 1.00 80.00 290 LYS A O 1
ATOM 2315 N N . LYS A 1 291 ? -26.737 34.568 8.949 1.00 80.44 291 LYS A N 1
ATOM 2316 C CA . LYS A 1 291 ? -26.832 35.265 10.240 1.00 80.44 291 LYS A CA 1
ATOM 2317 C C . LYS A 1 291 ? -25.740 36.329 10.392 1.00 80.44 291 LYS A C 1
ATOM 2319 O O . LYS A 1 291 ? -26.059 37.456 10.772 1.00 80.44 291 LYS A O 1
ATOM 2324 N N . ARG A 1 292 ? -24.488 36.009 10.042 1.00 81.06 292 ARG A N 1
ATOM 2325 C CA . ARG A 1 292 ? -23.362 36.965 10.059 1.00 81.06 292 ARG A CA 1
ATOM 2326 C C . ARG A 1 292 ? -23.595 38.135 9.106 1.00 81.06 292 ARG A C 1
ATOM 2328 O O . ARG A 1 292 ? -23.334 39.280 9.471 1.00 81.06 292 ARG A O 1
ATOM 2335 N N . GLU A 1 293 ? -24.141 37.870 7.923 1.00 81.19 293 GLU A N 1
ATOM 2336 C CA . GLU A 1 293 ? -24.439 38.905 6.933 1.00 81.19 293 GLU A CA 1
ATOM 2337 C C . GLU A 1 293 ? -25.555 39.850 7.416 1.00 81.19 293 GLU A C 1
ATOM 2339 O O . GLU A 1 293 ? -25.412 41.074 7.356 1.00 81.19 293 GLU A O 1
ATOM 2344 N N . LYS A 1 294 ? -26.630 39.310 8.013 1.00 81.69 294 LYS A N 1
ATOM 2345 C CA . LYS A 1 294 ? -27.688 40.124 8.641 1.00 81.69 294 LYS A CA 1
ATOM 2346 C C . LYS A 1 294 ? -27.164 40.986 9.792 1.00 81.69 294 LYS A C 1
ATOM 2348 O O . LYS A 1 294 ? -27.547 42.153 9.896 1.00 81.69 294 LYS A O 1
ATOM 2353 N N . GLU A 1 295 ? -26.294 40.443 10.642 1.00 81.19 295 GLU A N 1
ATOM 2354 C CA . GLU A 1 295 ? -25.675 41.190 11.745 1.00 81.19 295 GLU A CA 1
ATOM 2355 C C . GLU A 1 295 ? -24.760 42.313 11.227 1.00 81.19 295 GLU A C 1
ATOM 2357 O O . GLU A 1 295 ? -24.826 43.441 11.727 1.00 81.19 295 GLU A O 1
ATOM 2362 N N . ALA A 1 296 ? -23.982 42.060 10.170 1.00 79.25 296 ALA A N 1
ATOM 2363 C CA . ALA A 1 296 ? -23.135 43.065 9.531 1.00 79.25 296 ALA A CA 1
ATOM 2364 C C . ALA A 1 296 ? -23.955 44.208 8.904 1.00 79.25 296 ALA A C 1
ATOM 2366 O O . ALA A 1 296 ? -23.635 45.386 9.100 1.00 79.25 296 ALA A O 1
ATOM 2367 N N . ILE A 1 297 ? -25.056 43.889 8.213 1.00 82.19 297 ILE A N 1
ATOM 2368 C CA . ILE A 1 297 ? -25.976 44.887 7.644 1.00 82.19 297 ILE A CA 1
ATOM 2369 C C . ILE A 1 297 ? -26.615 45.732 8.756 1.00 82.19 297 ILE A C 1
ATOM 2371 O O . ILE A 1 297 ? -26.689 46.960 8.639 1.00 82.19 297 ILE A O 1
ATOM 2375 N N . ALA A 1 298 ? -27.039 45.107 9.859 1.00 81.06 298 ALA A N 1
ATOM 2376 C CA . ALA A 1 298 ? -27.624 45.811 10.999 1.00 81.06 298 ALA A CA 1
ATOM 2377 C C . ALA A 1 298 ? -26.621 46.771 11.664 1.00 81.06 298 ALA A C 1
ATOM 2379 O O . ALA A 1 298 ? -26.960 47.928 11.935 1.00 81.06 298 ALA A O 1
ATOM 2380 N N . LEU A 1 299 ? -25.373 46.332 11.862 1.00 78.62 299 LEU A N 1
ATOM 2381 C CA . LEU A 1 299 ? -24.285 47.160 12.391 1.00 78.62 299 LEU A CA 1
ATOM 2382 C C . LEU A 1 299 ? -23.981 48.354 11.481 1.00 78.62 299 LEU A C 1
ATOM 2384 O O . LEU A 1 299 ? -23.855 49.483 11.965 1.00 78.62 299 LEU A O 1
ATOM 2388 N N . ASN A 1 300 ? -23.928 48.135 10.166 1.00 80.94 300 ASN A N 1
ATOM 2389 C CA . ASN A 1 300 ? -23.652 49.200 9.206 1.00 80.94 300 ASN A CA 1
ATOM 2390 C C . ASN A 1 300 ? -24.810 50.218 9.144 1.00 80.94 300 ASN A C 1
ATOM 2392 O O . ASN A 1 300 ? -24.588 51.432 9.161 1.00 80.94 300 ASN A O 1
ATOM 2396 N N . SER A 1 301 ? -26.061 49.743 9.193 1.00 82.38 301 SER A N 1
ATOM 2397 C CA . SER A 1 301 ? 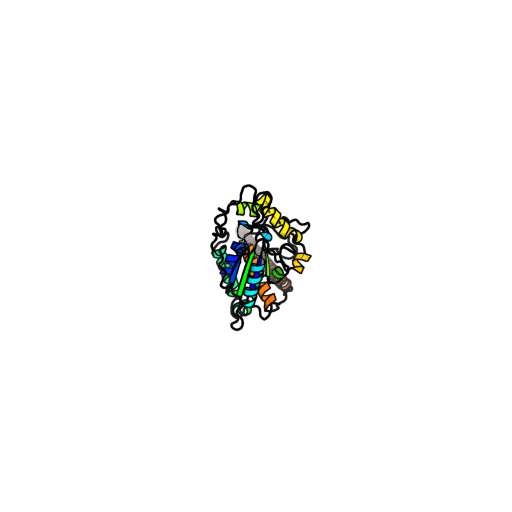-27.255 50.595 9.290 1.00 82.38 301 SER A CA 1
ATOM 2398 C C . SER A 1 301 ? -27.258 51.442 10.569 1.00 82.38 301 SER A C 1
ATOM 2400 O O . SER A 1 301 ? -27.529 52.647 10.534 1.00 82.38 301 SER A O 1
ATOM 2402 N N . PHE A 1 302 ? -26.896 50.845 11.709 1.00 81.38 302 PHE A N 1
ATOM 2403 C CA . PHE A 1 302 ? -26.796 51.554 12.984 1.00 81.38 302 PHE A CA 1
ATOM 2404 C C . PHE A 1 302 ? -25.691 52.622 12.967 1.00 81.38 302 PHE A C 1
ATOM 2406 O O . PHE A 1 302 ? -25.907 53.750 13.423 1.00 81.38 302 PHE A O 1
ATOM 2413 N N . ALA A 1 303 ? -24.532 52.307 12.382 1.00 80.44 303 ALA A N 1
ATOM 2414 C CA . ALA A 1 303 ? -23.434 53.254 12.211 1.00 80.44 303 ALA A CA 1
ATOM 2415 C C . ALA A 1 303 ? -23.830 54.445 11.318 1.00 80.44 303 ALA A C 1
ATOM 2417 O O . ALA A 1 303 ? -23.547 55.595 11.671 1.00 80.44 303 ALA A O 1
ATOM 2418 N N . MET A 1 304 ? -24.546 54.203 10.212 1.00 78.25 304 MET A N 1
ATOM 2419 C CA . MET A 1 304 ? -25.065 55.276 9.353 1.00 78.25 304 MET A CA 1
ATOM 2420 C C . MET A 1 304 ? -26.066 56.176 10.086 1.00 78.25 304 MET A C 1
ATOM 2422 O O . MET A 1 304 ? -25.949 57.400 10.010 1.00 78.25 304 MET A O 1
ATOM 2426 N N . LYS A 1 305 ? -27.002 55.604 10.859 1.00 83.00 305 LYS A N 1
ATOM 2427 C CA . LYS A 1 305 ? -27.962 56.383 11.664 1.00 83.00 305 LYS A CA 1
ATOM 2428 C C . LYS A 1 305 ? -27.262 57.269 12.697 1.00 83.00 305 LYS A C 1
ATOM 2430 O O . LYS A 1 305 ? -27.628 58.435 12.841 1.00 83.00 305 LYS A O 1
ATOM 2435 N N . LYS A 1 306 ? -26.221 56.761 13.372 1.00 83.50 306 LYS A N 1
ATOM 2436 C CA . LYS A 1 306 ? -25.402 57.562 14.301 1.00 83.50 306 LYS A CA 1
ATOM 2437 C C . LYS A 1 306 ? -24.687 58.717 13.596 1.00 83.50 306 LYS A C 1
ATOM 2439 O O . LYS A 1 306 ? -24.733 59.836 14.102 1.00 83.50 306 LYS A O 1
ATOM 2444 N N . LYS A 1 307 ? -24.070 58.475 12.431 1.00 81.56 307 LYS A N 1
ATOM 2445 C CA . LYS A 1 307 ? -23.412 59.533 11.640 1.00 81.56 307 LYS A CA 1
ATOM 2446 C C . LYS A 1 307 ? -24.405 60.602 11.182 1.00 81.56 307 LYS A C 1
ATOM 2448 O O . LYS A 1 307 ? -24.126 61.789 11.320 1.00 81.56 307 LYS A O 1
ATOM 2453 N N . TRP A 1 308 ? -25.581 60.197 10.702 1.00 76.12 308 TRP A N 1
ATOM 2454 C CA . TRP A 1 308 ? -26.627 61.132 10.287 1.00 76.12 308 TRP A CA 1
ATOM 2455 C C . TRP A 1 308 ? -27.126 61.989 11.459 1.00 76.12 308 TRP A C 1
ATOM 2457 O O . TRP A 1 308 ? -27.189 63.211 11.338 1.00 76.12 308 TRP A O 1
ATOM 2467 N N . ALA A 1 309 ? -27.392 61.378 12.619 1.00 81.62 309 ALA A N 1
ATOM 2468 C CA . ALA A 1 309 ? -27.810 62.100 13.820 1.00 81.62 309 ALA A CA 1
ATOM 2469 C C . ALA A 1 309 ? -26.740 63.086 14.325 1.00 81.62 309 ALA A C 1
ATOM 2471 O O . ALA A 1 309 ? -27.075 64.196 14.739 1.00 81.62 309 ALA A O 1
ATOM 2472 N N . ALA A 1 310 ? -25.456 62.717 14.259 1.00 79.62 310 ALA A N 1
ATOM 2473 C CA . ALA A 1 310 ? -24.356 63.624 14.587 1.00 79.62 310 ALA A CA 1
ATOM 2474 C C . ALA A 1 310 ? -24.311 64.828 13.628 1.00 79.62 310 ALA A C 1
ATOM 2476 O O . ALA A 1 310 ? -24.252 65.969 14.083 1.00 79.62 310 ALA A O 1
ATOM 2477 N N . GLY A 1 311 ? -24.453 64.590 12.319 1.00 81.44 311 GLY A N 1
ATOM 2478 C CA . GLY A 1 311 ? -24.497 65.659 11.316 1.00 81.44 311 GLY A CA 1
ATOM 2479 C C . GLY A 1 311 ? -25.724 66.576 11.424 1.00 81.44 311 GLY A C 1
ATOM 2480 O O . GLY A 1 311 ? -25.649 67.748 11.059 1.00 81.44 311 GLY A O 1
ATOM 2481 N N . GLN A 1 312 ? -26.859 66.082 11.933 1.00 80.81 312 GLN A N 1
ATOM 2482 C CA . GLN A 1 312 ? -28.029 66.919 12.243 1.00 80.81 312 GLN A CA 1
ATOM 2483 C C . GLN A 1 312 ? -27.778 67.819 13.458 1.00 80.81 312 GLN A C 1
ATOM 2485 O O . GLN A 1 312 ? -28.094 69.004 13.425 1.00 80.81 312 GLN A O 1
ATOM 2490 N N . ARG A 1 313 ? -27.151 67.286 14.515 1.00 80.12 313 ARG A N 1
ATOM 2491 C CA . ARG A 1 313 ? -26.790 68.082 15.701 1.00 80.12 313 ARG A CA 1
ATOM 2492 C C . ARG A 1 313 ? -25.828 69.212 15.354 1.00 80.12 313 ARG A C 1
ATOM 2494 O O . ARG A 1 313 ? -26.008 70.323 15.841 1.00 80.12 313 ARG A O 1
ATOM 2501 N N . GLU A 1 314 ? -24.844 68.944 14.498 1.00 82.06 314 GLU A N 1
ATOM 2502 C CA . GLU A 1 314 ? -23.888 69.962 14.061 1.00 82.06 314 GLU A CA 1
ATOM 2503 C C . GLU A 1 314 ? -24.560 71.062 13.224 1.00 82.06 314 GLU A C 1
ATOM 2505 O O . GLU A 1 314 ? -24.308 72.245 13.453 1.00 82.06 314 GLU A O 1
ATOM 2510 N N . ARG A 1 315 ? -25.470 70.696 12.309 1.00 80.00 315 ARG A N 1
ATOM 2511 C CA . ARG A 1 315 ? -26.260 71.670 11.537 1.00 80.00 315 ARG A CA 1
ATOM 2512 C C . ARG A 1 315 ? -27.119 72.558 12.431 1.00 80.00 315 ARG A C 1
ATOM 2514 O O . ARG A 1 315 ? -27.019 73.777 12.330 1.00 80.00 315 ARG A O 1
ATOM 2521 N N . ASN A 1 316 ? -27.866 71.966 13.361 1.00 85.00 316 ASN A N 1
ATOM 2522 C CA . ASN A 1 316 ? -28.705 72.724 14.291 1.00 85.00 316 ASN A CA 1
ATOM 2523 C C . ASN A 1 316 ? -27.870 73.664 15.179 1.00 85.00 316 ASN A C 1
ATOM 2525 O O . ASN A 1 316 ? -28.286 74.786 15.458 1.00 85.00 316 ASN A O 1
ATOM 2529 N N . ALA A 1 317 ? -26.676 73.235 15.606 1.00 82.88 317 ALA A N 1
ATOM 2530 C CA . ALA A 1 317 ? -25.765 74.082 16.372 1.00 82.88 317 ALA A CA 1
ATOM 2531 C C . ALA A 1 317 ? -25.254 75.277 15.547 1.00 82.88 317 ALA A C 1
ATOM 2533 O O . ALA A 1 317 ? -25.198 76.393 16.064 1.00 82.88 317 ALA A O 1
ATOM 2534 N N . ARG A 1 318 ? -24.926 75.068 14.263 1.00 84.62 318 ARG A N 1
ATOM 2535 C CA . ARG A 1 318 ? -24.523 76.151 13.347 1.00 84.62 318 ARG A CA 1
ATOM 2536 C C . ARG A 1 318 ? -25.660 77.143 13.105 1.00 84.62 318 ARG A C 1
ATOM 2538 O O . ARG A 1 318 ? -25.424 78.342 13.199 1.00 84.62 318 ARG A O 1
ATOM 2545 N N . GLU A 1 319 ? -26.881 76.671 12.866 1.00 86.62 319 GLU A N 1
ATOM 2546 C CA . GLU A 1 319 ? -28.052 77.546 12.695 1.00 86.62 319 GLU A CA 1
ATOM 2547 C C . GLU A 1 319 ? -28.337 78.385 13.946 1.00 86.62 319 GLU A C 1
ATOM 2549 O O . GLU A 1 319 ? -28.650 79.570 13.840 1.00 86.62 319 GLU A O 1
ATOM 2554 N N . LEU A 1 320 ? -28.177 77.808 15.142 1.00 85.00 320 LEU A N 1
ATOM 2555 C CA . LEU A 1 320 ? -28.351 78.539 16.398 1.00 85.00 320 LEU A CA 1
ATOM 2556 C C . LEU A 1 320 ? -27.289 79.635 16.580 1.00 85.00 320 LEU A C 1
ATOM 2558 O O . LEU A 1 320 ? -27.600 80.715 17.079 1.00 85.00 320 LEU A O 1
ATOM 2562 N N . LEU A 1 321 ? -26.040 79.371 16.184 1.00 85.31 321 LEU A N 1
ATOM 2563 C CA . LEU A 1 321 ? -24.966 80.367 16.218 1.00 85.31 321 LEU A CA 1
ATOM 2564 C C . LEU A 1 321 ? -25.218 81.507 15.226 1.00 85.31 321 LEU A C 1
ATOM 2566 O O . LEU A 1 321 ? -25.009 82.663 15.583 1.00 85.31 321 LEU A O 1
ATOM 2570 N N . ILE A 1 322 ? -25.710 81.191 14.023 1.00 85.06 322 ILE A N 1
ATOM 2571 C CA . ILE A 1 322 ? -26.087 82.194 13.018 1.00 85.06 322 ILE A CA 1
ATOM 2572 C C . ILE A 1 322 ? -27.212 83.085 13.556 1.00 85.06 322 ILE A C 1
ATOM 2574 O O . ILE A 1 322 ? -27.050 84.301 13.578 1.00 85.06 322 ILE A O 1
ATOM 2578 N N . LYS A 1 323 ? -28.292 82.501 14.098 1.00 84.62 323 LYS A N 1
ATOM 2579 C CA . LYS A 1 323 ? -29.391 83.275 14.703 1.00 84.62 323 LYS A CA 1
ATOM 2580 C C . LYS A 1 323 ? -28.920 84.190 15.832 1.00 84.62 323 LYS A C 1
ATOM 2582 O O . LYS A 1 323 ? -29.295 85.354 15.870 1.00 84.62 323 LYS A O 1
ATOM 2587 N N . LYS A 1 324 ? -28.051 83.697 16.722 1.00 85.12 324 LYS A N 1
ATOM 2588 C CA . LYS A 1 324 ? -27.476 84.524 17.797 1.00 85.12 324 LYS A CA 1
ATOM 2589 C C . LYS A 1 324 ? -26.634 85.685 17.258 1.00 85.12 324 LYS A C 1
ATOM 2591 O O . LYS A 1 324 ? -26.658 86.764 17.843 1.00 85.12 324 LYS A O 1
ATOM 2596 N N . ALA A 1 325 ? -25.892 85.478 16.170 1.00 80.94 325 ALA A N 1
ATOM 2597 C CA . ALA A 1 325 ? -25.113 86.538 15.532 1.00 80.94 325 ALA A CA 1
ATOM 2598 C C . ALA A 1 325 ? -26.014 87.594 14.862 1.00 80.94 325 ALA A C 1
ATOM 2600 O O . ALA A 1 325 ? -25.737 88.789 14.967 1.00 80.94 325 ALA A O 1
ATOM 2601 N N . GLU A 1 326 ? -27.112 87.173 14.226 1.00 84.12 326 GLU A N 1
ATOM 2602 C CA . GLU A 1 326 ? -28.118 88.071 13.639 1.00 84.12 326 GLU A CA 1
ATOM 2603 C C . GLU A 1 326 ? -28.851 88.898 14.713 1.00 84.12 326 GLU A C 1
ATOM 2605 O O . GLU A 1 326 ? -28.998 90.112 14.559 1.00 84.12 326 GLU A O 1
ATOM 2610 N N . GLU A 1 327 ? -29.240 88.280 15.834 1.00 81.88 327 GLU A N 1
ATOM 2611 C CA . GLU A 1 327 ? -29.852 88.968 16.984 1.00 81.88 327 GLU A CA 1
ATOM 2612 C C . GLU A 1 327 ? -28.902 90.009 17.605 1.00 81.88 327 GLU A C 1
ATOM 2614 O O . GLU A 1 327 ? -29.320 91.124 17.922 1.00 81.88 327 GLU A O 1
ATOM 2619 N N . GLN A 1 328 ? -27.607 89.691 17.726 1.00 75.31 328 GLN A N 1
ATOM 2620 C CA . GLN A 1 328 ? -26.596 90.645 18.201 1.00 75.31 328 GLN A CA 1
ATOM 2621 C C . GLN A 1 328 ? -26.396 91.823 17.237 1.00 75.31 328 GLN A C 1
ATOM 2623 O O . GLN A 1 328 ? -26.216 92.952 17.692 1.00 75.31 328 GLN A O 1
ATOM 2628 N N . GLN A 1 329 ? -26.467 91.597 15.921 1.00 72.88 329 GLN A N 1
ATOM 2629 C CA . GLN A 1 329 ? -26.418 92.681 14.933 1.00 72.88 329 GLN A CA 1
ATOM 2630 C C . GLN A 1 329 ? -27.667 93.572 14.958 1.00 72.88 329 GLN A C 1
ATOM 2632 O O . GLN A 1 329 ? -27.556 94.766 14.685 1.00 72.88 329 GLN A O 1
ATOM 2637 N N . GLN A 1 330 ? -28.842 93.027 15.285 1.00 72.38 330 GLN A N 1
ATOM 2638 C CA . GLN A 1 330 ? -30.073 93.813 15.431 1.00 72.38 330 GLN A CA 1
ATOM 2639 C C . GLN A 1 330 ? -30.101 94.649 16.716 1.00 72.38 330 GLN A C 1
ATOM 2641 O O . GLN A 1 330 ? -30.678 95.726 16.705 1.00 72.38 330 GLN A O 1
ATOM 2646 N N . GLN A 1 331 ? -29.451 94.207 17.797 1.00 71.00 331 GLN A N 1
ATOM 2647 C CA . GLN A 1 331 ? -29.331 94.990 19.039 1.00 71.00 331 GLN A CA 1
ATOM 2648 C C . GLN A 1 331 ? -28.287 96.121 18.962 1.00 71.00 331 GLN A C 1
ATOM 2650 O O . GLN A 1 331 ? -28.225 96.954 19.864 1.00 71.00 331 GLN A O 1
ATOM 2655 N N . GLN A 1 332 ? -27.463 96.155 17.909 1.00 62.66 332 GLN A N 1
ATOM 2656 C CA . GLN A 1 332 ? -26.446 97.188 17.665 1.00 62.66 332 GLN A CA 1
ATOM 2657 C C . GLN A 1 332 ? -26.856 98.225 16.596 1.00 62.66 332 GLN A C 1
ATOM 2659 O O . GLN A 1 332 ? -26.034 99.067 16.231 1.00 62.66 332 GLN A O 1
ATOM 2664 N N . LYS A 1 333 ? -28.097 98.175 16.092 1.00 56.41 333 LYS A N 1
ATOM 2665 C CA . LYS A 1 333 ? -28.682 99.150 15.154 1.00 56.41 333 LYS A CA 1
ATOM 2666 C C . LYS A 1 333 ? -29.825 99.917 15.802 1.00 56.41 333 LYS A C 1
ATOM 2668 O O . LYS A 1 333 ? -29.978 101.103 15.443 1.00 56.41 333 LYS A O 1
#

Secondary structure (DSSP, 8-state):
---TT--EEEEEEE-STTSSHHHHHHHHHHHSTTEEEEEGGGGBPPGGGSPEETTEE-TTSGGGB-HHHHHHHHHHHHHHSS--TT---SGGGS-----SS-HHHHHHHHHHHHHHTSTTSHHHHHHS-SSS--EEEEEE-SSTTPPTTTS-HHHHHT-SEEEE----HHHHHHHHHTS--EE-SSSEE-PPTTHIIIIIHHHHHHHHGGGBGGG-TTS--B-HHHHHHHTEEE---STTSPP-SS--HHHHHHHHHHHHHHHHHHHHH-----TTHHHHHHHHHHHHHHHHHHHHHHHHHHHHHHHHHHHHHHHHHHHHHHHHHHHHHHTT-

Radius of gyration: 31.29 Å; Cα contacts (8 Å, |Δi|>4): 414; chains: 1; bounding box: 54×119×48 Å